Protein 2ZCX (pdb70)

Foldseek 3Di:
DCLVVVLVLLLVLLVVVCVVPHNPDDFLCSSCVSSPHDSVVSCVNPVGVLLSLLVVLLVLLVVLLCQLCVVLVPDAQAAQLVSLLSLLVSLLVDLNNLLSLQCNVVSCVPRDDPVSVVVSVVSNVVSLVSQLVSCCRRQNDDSVLSNVLVNCSSNLSSVLSCLQPVDVVVQVVLVVDPVNVVSHGDRSVVSSVVSSVSSVVRSVD

B-factor: mean 52.49, std 13.86, range [24.4, 94.19]

Secondary structure (DSSP, 8-state):
-TTHHHHHHHHHHHHHHHHHH-STT--HHHHHHHHTS-HHHHHHH-SSHHHHHHHHHHHHHHHHHHHHHHHHTTS-TT-HHHHHHHHHHHHHT-HHHHHHHHHHHHHTTTSS-HHHHHHHHHHHHHHHHHHHHHHHHHH---HHHHHHHHHHHHHHHHHHHHHH-S-HHHHHHHHH-GGGGGGS--HHHHHHHHHHHHHHHHHT-

InterPro domains:
  IPR001647 DNA-binding HTH domain, TetR-type [PF00440] (28-73)
  IPR001647 DNA-binding HTH domain, TetR-type [PR00455] (28-41)
  IPR001647 DNA-binding HTH domain, TetR-type [PR00455] (49-72)
  IPR001647 DNA-binding HTH domain, TetR-type [PS50977] (22-82)
  IPR009057 Homedomain-like superfamily [SSF46689] (16-95)
  IPR041483 Tetracyclin repressor-like, C-terminal domain 34 [PF17929] (78-220)
  IPR050109 HTH-type, TetR-like transcriptional regulator [PTHR30055] (13-222)

CATH classification: 1.10.357.10

Nearest PDB structures (foldseek):
  2zcx-assembly1_A-2  TM=9.896E-01  e=6.117E-28  Streptomyces coelicolor
  5wm9-assembly1_A  TM=6.875E-01  e=8.897E-04  Mycobacterium tuberculosis H37Rv
  3gzi-assembly1_A-2  TM=5.303E-01  e=7.088E-04  Shewanella loihica PV-4
  5d1r-assembly1_B  TM=5.362E-01  e=3.810E-03  Mycobacterium tuberculosis CDC1551
  6mj1-assembly1_A-2  TM=5.082E-01  e=8.251E-03  Bacillus subtilis subsp. subtilis str. 168

Solvent-accessible surface area: 10964 Å² total; per-residue (Å²): 157,85,113,90,102,93,28,102,48,0,5,68,4,0,61,103,15,5,106,127,127,18,1,107,129,5,54,16,74,47,0,4,78,60,38,65,25,150,90,77,33,0,67,205,60,6,72,37,51,24,36,0,0,6,92,6,0,16,50,14,19,116,92,0,0,65,51,0,3,51,128,0,134,149,43,95,43,79,34,27,76,39,1,0,80,17,1,0,34,8,0,14,72,40,60,37,11,0,18,2,19,39,25,10,80,119,4,32,85,193,87,16,50,115,100,28,34,132,66,15,82,101,37,10,110,73,12,20,38,120,0,1,51,20,1,82,126,3,27,66,11,82,118,90,54,0,64,72,1,2,49,47,0,11,75,46,0,0,46,6,56,49,110,15,52,41,21,113,136,45,56,90,81,51,149,78,30,119,208,56,64,174,34,48,9,114,10,73,56,84,0,54,143,54,1,5,48,57,3,114,54,32,51,124,102

Structure (mmCIF, N/CA/C/O backbone):
data_2ZCX
#
_entry.id   2ZCX
#
_cell.length_a   72.068
_cell.length_b   72.068
_cell.length_c   90.424
_cell.angle_alpha   90.00
_cell.angle_beta   90.00
_cell.angle_gamma   90.00
#
_symmetry.space_group_name_H-M   'P 41 21 2'
#
loop_
_entity.id
_entity.type
_entity.pdbx_description
1 polymer 'TetR-family transcriptional regulator'
2 water water
#
loop_
_atom_site.group_PDB
_atom_site.id
_atom_site.type_symbol
_atom_site.label_atom_id
_atom_site.label_alt_id
_atom_site.label_comp_id
_atom_site.label_asym_id
_atom_site.label_entity_id
_atom_site.label_seq_id
_atom_site.pdbx_PDB_ins_code
_atom_site.Cartn_x
_atom_site.Cartn_y
_atom_site.Cartn_z
_atom_site.occupancy
_atom_site.B_iso_or_equiv
_atom_site.auth_seq_id
_atom_site.auth_comp_id
_atom_site.auth_asym_id
_atom_site.auth_atom_id
_atom_site.pdbx_PDB_model_num
ATOM 1 N N . GLN A 1 19 ? 38.471 -9.762 9.929 1.00 93.33 19 GLN A N 1
ATOM 2 C CA . GLN A 1 19 ? 37.442 -8.664 9.876 1.00 93.57 19 GLN A CA 1
ATOM 3 C C . GLN A 1 19 ? 36.460 -8.680 8.735 1.00 93.21 19 GLN A C 1
ATOM 4 O O . GLN A 1 19 ? 36.573 -7.784 7.862 1.00 93.26 19 GLN A O 1
ATOM 10 N N . ALA A 1 20 ? 35.510 -9.611 8.684 1.00 93.21 20 ALA A N 1
ATOM 11 C CA . ALA A 1 20 ? 34.549 -9.566 7.580 1.00 92.60 20 ALA A CA 1
ATOM 12 C C . ALA A 1 20 ? 33.593 -8.429 7.933 1.00 91.49 20 ALA A C 1
ATOM 13 O O . ALA A 1 20 ? 32.561 -8.201 7.291 1.00 91.15 20 ALA A O 1
ATOM 15 N N . LYS A 1 21 ? 33.997 -7.705 8.970 1.00 90.27 21 LYS A N 1
ATOM 16 C CA . LYS A 1 21 ? 33.276 -6.573 9.519 1.00 89.01 21 LYS A CA 1
ATOM 17 C C . LYS A 1 21 ? 33.870 -5.233 9.070 1.00 88.69 21 LYS A C 1
ATOM 18 O O . LYS A 1 21 ? 33.133 -4.292 8.777 1.00 87.93 21 LYS A O 1
ATOM 24 N N . GLN A 1 22 ? 35.198 -5.148 9.028 1.00 88.32 22 GLN A N 1
ATOM 25 C CA . GLN A 1 22 ? 35.861 -3.919 8.605 1.00 88.11 22 GLN A CA 1
ATOM 26 C C . GLN A 1 22 ? 35.865 -3.850 7.080 1.00 87.02 22 GLN A C 1
ATOM 27 O O . GLN A 1 22 ? 35.921 -2.768 6.492 1.00 86.83 22 GLN A O 1
ATOM 33 N N . GLN A 1 23 ? 35.814 -5.017 6.446 1.00 85.47 23 GLN A N 1
ATOM 34 C CA . GLN A 1 23 ? 35.782 -5.099 4.991 1.00 83.89 23 GLN A CA 1
ATOM 35 C C . GLN A 1 23 ? 34.347 -4.876 4.534 1.00 82.02 23 GLN A C 1
ATOM 36 O O . GLN A 1 23 ? 34.109 -4.300 3.477 1.00 81.67 23 GLN A O 1
ATOM 42 N N . ARG A 1 24 ? 33.398 -5.342 5.342 1.00 80.02 24 ARG A N 1
ATOM 43 C CA . ARG A 1 24 ? 31.977 -5.201 5.041 1.00 78.41 24 ARG A CA 1
ATOM 44 C C . ARG A 1 24 ? 31.619 -3.719 5.044 1.00 75.96 24 ARG A C 1
ATOM 45 O O . ARG A 1 24 ? 30.939 -3.226 4.145 1.00 74.43 24 ARG A O 1
ATOM 53 N N . GLU A 1 25 ? 32.086 -3.020 6.073 1.00 73.52 25 GLU A N 1
ATOM 54 C CA . GLU A 1 25 ? 31.828 -1.595 6.219 1.00 71.63 25 GLU A CA 1
ATOM 55 C C . GLU A 1 25 ? 32.482 -0.813 5.083 1.00 69.74 25 GLU A C 1
ATOM 56 O O . GLU A 1 25 ? 31.885 0.100 4.517 1.00 68.43 25 GLU A O 1
ATOM 62 N N . GLU A 1 26 ? 33.713 -1.186 4.753 1.00 68.41 26 GLU A N 1
ATOM 63 C CA . GLU A 1 26 ? 34.464 -0.526 3.693 1.00 67.50 26 GLU A CA 1
ATOM 64 C C . GLU A 1 26 ? 33.840 -0.807 2.329 1.00 64.12 26 GLU A C 1
ATOM 65 O O . GLU A 1 26 ? 33.944 0.000 1.409 1.00 63.31 26 GLU A O 1
ATOM 71 N N . ALA A 1 27 ? 33.184 -1.955 2.209 1.00 60.79 27 ALA A N 1
ATOM 72 C CA . ALA A 1 27 ? 32.544 -2.343 0.964 1.00 57.06 27 ALA A CA 1
ATOM 73 C C . ALA A 1 27 ? 31.235 -1.583 0.789 1.00 55.41 27 ALA A C 1
ATOM 74 O O . ALA A 1 27 ? 30.883 -1.180 -0.320 1.00 53.59 27 ALA A O 1
ATOM 76 N N . ILE A 1 28 ? 30.513 -1.394 1.890 1.00 52.37 28 ILE A N 1
ATOM 77 C CA . ILE A 1 28 ? 29.250 -0.665 1.852 1.00 50.26 28 ILE A CA 1
ATOM 78 C C . ILE A 1 28 ? 29.513 0.790 1.473 1.00 49.00 28 ILE A C 1
ATOM 79 O O . ILE A 1 28 ? 28.737 1.396 0.734 1.00 47.80 28 ILE A O 1
ATOM 84 N N . LEU A 1 29 ? 30.611 1.342 1.985 1.00 48.78 29 LEU A N 1
ATOM 85 C CA . LEU A 1 29 ? 30.975 2.722 1.698 1.00 49.54 29 LEU A CA 1
A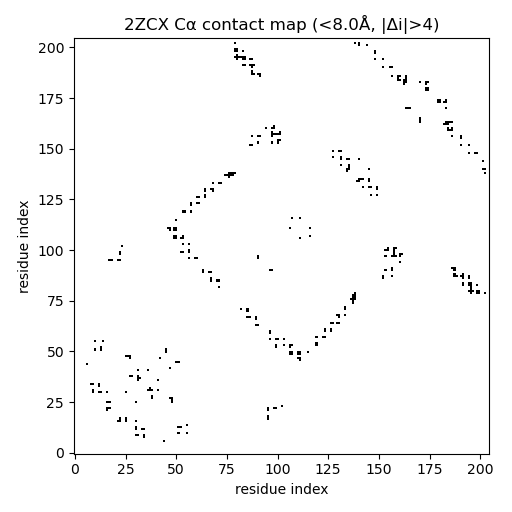TOM 86 C C . LEU A 1 29 ? 31.364 2.904 0.235 1.00 49.68 29 LEU A C 1
ATOM 87 O O . LEU A 1 29 ? 30.958 3.881 -0.399 1.00 48.76 29 LEU A O 1
ATOM 92 N N . ASP A 1 30 ? 32.143 1.972 -0.306 1.00 51.30 30 ASP A N 1
ATOM 93 C CA . ASP A 1 30 ? 32.544 2.069 -1.707 1.00 53.12 30 ASP A CA 1
ATOM 94 C C . ASP A 1 30 ? 31.321 1.998 -2.606 1.00 52.39 30 ASP A C 1
ATOM 95 O O . ASP A 1 30 ? 31.253 2.683 -3.621 1.00 52.91 30 ASP A O 1
ATOM 100 N N . ALA A 1 31 ? 30.354 1.164 -2.235 1.00 52.02 31 ALA A N 1
ATOM 101 C CA . ALA A 1 31 ? 29.127 1.028 -3.015 1.00 50.91 31 ALA A CA 1
ATOM 102 C C . ALA A 1 31 ? 28.381 2.351 -2.972 1.00 50.76 31 ALA A C 1
ATOM 103 O O . ALA A 1 31 ? 27.814 2.793 -3.969 1.00 50.83 31 ALA A O 1
ATOM 105 N N . ALA A 1 32 ? 28.386 2.978 -1.802 1.00 50.45 32 ALA A N 1
ATOM 106 C CA . ALA A 1 32 ? 27.723 4.261 -1.623 1.00 51.05 32 ALA A CA 1
ATOM 107 C C . ALA A 1 32 ? 28.439 5.317 -2.455 1.00 50.93 32 ALA A C 1
ATOM 108 O O . ALA A 1 32 ? 27.805 6.151 -3.108 1.00 50.86 32 ALA A O 1
ATOM 110 N N . ARG A 1 33 ? 29.767 5.277 -2.427 1.00 50.07 33 ARG A N 1
ATOM 111 C CA . ARG A 1 33 ? 30.564 6.231 -3.177 1.00 51.02 33 ARG A CA 1
ATOM 112 C C . ARG A 1 33 ? 30.374 6.109 -4.688 1.00 52.77 33 ARG A C 1
ATOM 113 O O . ARG A 1 33 ? 30.119 7.106 -5.366 1.00 52.12 33 ARG A O 1
ATOM 121 N N . GLU A 1 34 ? 30.489 4.893 -5.215 1.00 53.09 34 GLU A N 1
ATOM 122 C CA . GLU A 1 34 ? 30.344 4.682 -6.649 1.00 55.52 34 GLU A CA 1
ATOM 123 C C . GLU A 1 34 ? 28.930 4.934 -7.135 1.00 54.27 34 GLU A C 1
ATOM 124 O O . GLU A 1 34 ? 28.715 5.248 -8.299 1.00 53.01 34 GLU A O 1
ATOM 130 N N . LEU A 1 35 ? 27.965 4.793 -6.237 1.00 55.29 35 LEU A N 1
ATOM 131 C CA . LEU A 1 35 ? 26.568 5.023 -6.575 1.00 54.90 35 LEU A CA 1
ATOM 132 C C . LEU A 1 35 ? 26.386 6.541 -6.689 1.00 55.10 35 LEU A C 1
ATOM 133 O O . LEU A 1 35 ? 25.645 7.034 -7.541 1.00 53.68 35 LEU A O 1
ATOM 138 N N . GLY A 1 36 ? 27.083 7.272 -5.826 1.00 55.52 36 GLY A N 1
ATOM 139 C CA . GLY A 1 36 ? 27.006 8.720 -5.845 1.00 58.82 36 GLY A CA 1
ATOM 140 C C . GLY A 1 36 ? 27.770 9.298 -7.021 1.00 61.06 36 GLY A C 1
ATOM 141 O O . GLY A 1 36 ? 27.418 10.353 -7.545 1.00 60.09 36 GLY A O 1
ATOM 142 N N . THR A 1 37 ? 28.824 8.599 -7.430 1.00 63.22 37 THR A N 1
ATOM 143 C CA . THR A 1 37 ? 29.654 9.009 -8.558 1.00 65.68 37 THR A CA 1
ATOM 144 C C . THR A 1 37 ? 28.864 8.855 -9.856 1.00 67.41 37 THR A C 1
ATOM 145 O O . THR A 1 37 ? 29.007 9.650 -10.786 1.00 67.75 37 THR A O 1
ATOM 149 N N . GLU A 1 38 ? 28.020 7.831 -9.898 1.00 70.29 38 GLU A N 1
ATOM 150 C CA . GLU A 1 38 ? 27.208 7.534 -11.072 1.00 73.30 38 GLU A CA 1
ATOM 151 C C . GLU A 1 38 ? 26.032 8.496 -11.284 1.00 73.86 38 GLU A C 1
ATOM 152 O O . GLU A 1 38 ? 25.881 9.064 -12.366 1.00 73.11 38 GLU A O 1
ATOM 158 N N . ARG A 1 39 ? 25.213 8.698 -10.252 1.00 75.05 39 ARG A N 1
ATOM 159 C CA . ARG A 1 39 ? 24.033 9.551 -10.391 1.00 76.18 39 ARG A CA 1
ATOM 160 C C . ARG A 1 39 ? 23.866 10.710 -9.404 1.00 75.26 39 ARG A C 1
ATOM 161 O O . ARG A 1 39 ? 22.788 11.298 -9.323 1.00 74.29 39 ARG A O 1
ATOM 169 N N . GLY A 1 40 ?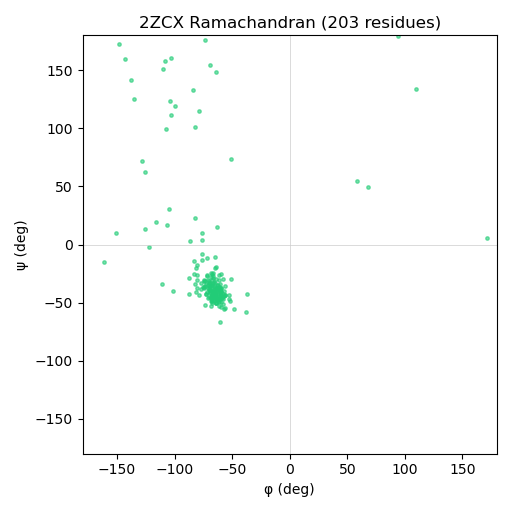 24.913 11.050 -8.66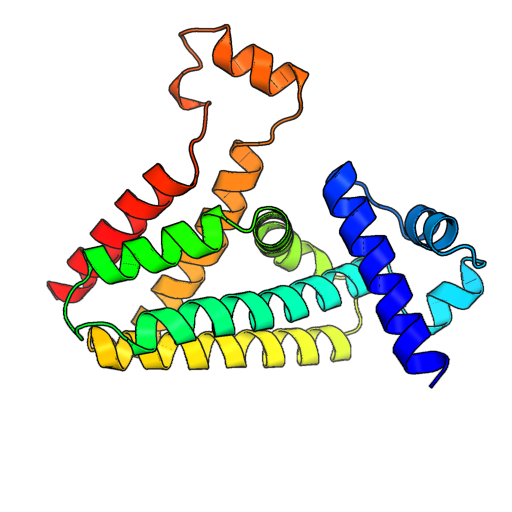3 1.00 75.16 40 GLY A N 1
ATOM 170 C CA . GLY A 1 40 ? 24.788 12.130 -7.699 1.00 76.11 40 GLY A CA 1
ATOM 171 C C . GLY A 1 40 ? 24.447 11.595 -6.317 1.00 76.48 40 GLY A C 1
ATOM 172 O O . GLY A 1 40 ? 24.285 10.388 -6.148 1.00 76.28 40 GLY A O 1
ATOM 173 N N . ILE A 1 41 ? 24.312 12.485 -5.335 1.00 77.25 41 ILE A N 1
ATOM 174 C CA . ILE A 1 41 ? 24.025 12.080 -3.957 1.00 77.77 41 ILE A CA 1
ATOM 175 C C . ILE A 1 41 ? 22.637 12.431 -3.420 1.00 78.70 41 ILE A C 1
ATOM 176 O O . ILE A 1 41 ? 22.070 11.692 -2.616 1.00 79.75 41 ILE A O 1
ATOM 181 N N . ARG A 1 42 ? 22.104 13.564 -3.853 1.00 79.60 42 ARG A N 1
ATOM 182 C CA . ARG A 1 42 ? 20.798 14.037 -3.401 1.00 80.74 42 ARG A CA 1
ATOM 183 C C . ARG A 1 42 ? 19.604 13.149 -3.761 1.00 80.40 42 ARG A C 1
ATOM 184 O O . ARG A 1 42 ? 18.454 13.584 -3.663 1.00 79.98 42 ARG A O 1
ATOM 192 N N . GLU A 1 43 ? 19.869 11.906 -4.156 1.00 79.60 43 GLU A N 1
ATOM 193 C CA . GLU A 1 43 ? 18.797 10.987 -4.529 1.00 79.00 43 GLU A CA 1
ATOM 194 C C . GLU A 1 43 ? 19.138 9.512 -4.284 1.00 77.27 43 GLU A C 1
ATOM 195 O O . GLU A 1 43 ? 18.411 8.625 -4.724 1.00 77.20 43 GLU A O 1
ATOM 201 N N . ILE A 1 44 ? 20.241 9.249 -3.589 1.00 74.87 44 ILE A N 1
ATOM 202 C CA . ILE A 1 44 ? 20.639 7.871 -3.303 1.00 72.21 44 ILE A CA 1
ATOM 203 C C . ILE A 1 44 ? 19.892 7.380 -2.069 1.00 71.14 44 ILE A C 1
ATOM 204 O O . ILE A 1 44 ? 19.821 8.080 -1.058 1.00 70.33 44 ILE A O 1
ATOM 209 N N . THR A 1 45 ? 19.335 6.177 -2.152 1.00 70.28 45 THR A N 1
ATOM 210 C CA . THR A 1 45 ? 18.582 5.621 -1.032 1.00 69.72 45 THR A CA 1
ATOM 211 C C . THR A 1 45 ? 19.330 4.479 -0.340 1.00 68.97 45 THR A C 1
ATOM 212 O O . THR A 1 45 ? 20.208 3.849 -0.929 1.00 68.49 45 THR A O 1
ATOM 216 N N . LEU A 1 46 ? 18.977 4.223 0.916 1.00 68.53 46 LEU A N 1
ATOM 217 C CA . LEU A 1 46 ? 19.607 3.158 1.690 1.00 67.57 46 LEU A CA 1
ATOM 218 C C . LEU A 1 46 ? 19.342 1.817 1.010 1.00 67.21 46 LEU A C 1
ATOM 219 O O . LEU A 1 46 ? 20.151 0.892 1.088 1.00 66.85 46 LEU A O 1
ATOM 224 N N . THR A 1 47 ? 18.201 1.730 0.334 1.00 66.73 47 THR A N 1
ATOM 225 C CA . THR A 1 47 ? 17.807 0.525 -0.383 1.00 66.23 47 THR A CA 1
ATOM 226 C C . THR A 1 47 ? 18.733 0.269 -1.570 1.00 65.73 47 THR A C 1
ATOM 227 O O . THR A 1 47 ? 19.213 -0.847 -1.761 1.00 65.84 47 THR A O 1
ATOM 231 N N . ASP A 1 48 ? 18.976 1.312 -2.362 1.00 64.96 48 ASP A N 1
ATOM 232 C CA . ASP A 1 48 ? 19.845 1.217 -3.534 1.00 64.09 48 ASP A CA 1
ATOM 233 C C . ASP A 1 48 ? 21.241 0.742 -3.142 1.00 61.51 48 ASP A C 1
ATOM 234 O O . ASP A 1 48 ? 21.835 -0.105 -3.810 1.00 60.46 48 ASP A O 1
ATOM 239 N N . ILE A 1 49 ? 21.765 1.302 -2.059 1.00 59.53 49 ILE A N 1
ATOM 240 C CA . ILE A 1 49 ? 23.086 0.928 -1.575 1.00 58.27 49 ILE A CA 1
ATOM 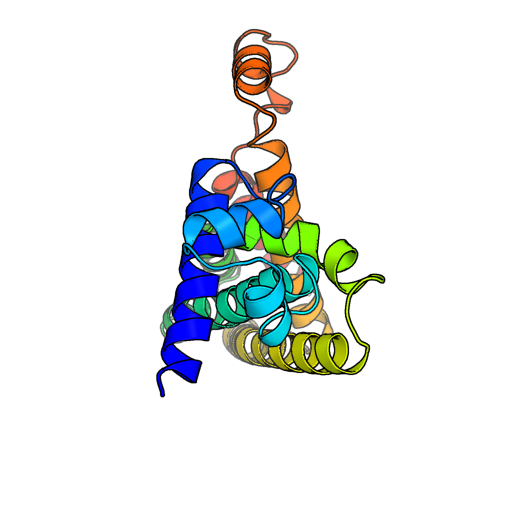241 C C . ILE A 1 49 ? 23.084 -0.554 -1.211 1.00 58.98 49 ILE A C 1
ATOM 242 O O . ILE A 1 49 ? 24.015 -1.291 -1.541 1.00 58.95 49 ILE A O 1
ATOM 247 N N . ALA A 1 50 ? 22.025 -0.980 -0.528 1.00 59.81 50 ALA A N 1
ATOM 248 C CA . ALA A 1 50 ? 21.885 -2.368 -0.109 1.00 60.90 50 ALA A CA 1
ATOM 249 C C . ALA A 1 50 ? 21.850 -3.250 -1.346 1.00 61.38 50 ALA A C 1
ATOM 250 O O . ALA A 1 50 ? 22.536 -4.267 -1.423 1.00 61.44 50 ALA A O 1
ATOM 252 N N . ALA A 1 51 ? 21.041 -2.840 -2.314 1.00 62.90 51 ALA A N 1
ATOM 253 C CA . ALA A 1 51 ? 20.900 -3.569 -3.565 1.00 64.47 51 ALA A CA 1
ATOM 254 C C . ALA A 1 51 ? 22.246 -3.673 -4.279 1.00 65.53 51 ALA A C 1
ATOM 255 O O . ALA A 1 51 ? 22.551 -4.699 -4.889 1.00 65.31 51 ALA A O 1
ATOM 257 N N . THR A 1 52 ? 23.047 -2.611 -4.196 1.00 66.17 52 THR A N 1
ATOM 258 C CA . THR A 1 52 ? 24.356 -2.586 -4.844 1.00 66.57 52 THR A CA 1
ATOM 259 C C . THR A 1 52 ? 25.335 -3.568 -4.199 1.00 67.84 52 THR A C 1
ATOM 260 O O . THR A 1 52 ? 25.994 -4.337 -4.902 1.00 68.07 52 THR A O 1
ATOM 264 N N . VAL A 1 53 ? 25.429 -3.546 -2.869 1.00 68.56 53 VAL A N 1
ATOM 265 C CA . VAL A 1 53 ? 26.336 -4.451 -2.159 1.00 68.68 53 VAL A CA 1
ATOM 266 C C . VAL A 1 53 ? 25.796 -5.876 -2.088 1.00 69.54 53 VAL A C 1
ATOM 267 O O . VAL A 1 53 ? 26.495 -6.789 -1.645 1.00 70.83 53 VAL A O 1
ATOM 271 N N . GLY A 1 54 ? 24.548 -6.062 -2.509 1.00 69.08 54 GLY A N 1
ATOM 272 C CA . GLY A 1 54 ? 23.954 -7.388 -2.502 1.00 68.42 54 GLY A CA 1
ATOM 273 C C . GLY A 1 54 ? 23.681 -8.026 -1.149 1.00 67.47 54 GLY A C 1
ATOM 274 O O . GLY A 1 54 ? 24.054 -9.173 -0.913 1.00 69.14 54 GLY A O 1
ATOM 275 N N . MET A 1 55 ? 23.038 -7.285 -0.256 1.00 65.57 55 MET A N 1
ATOM 276 C CA . MET A 1 55 ? 22.689 -7.805 1.059 1.00 63.29 55 MET A CA 1
ATOM 277 C C . MET A 1 55 ? 21.329 -7.225 1.404 1.00 61.87 55 MET A C 1
ATOM 278 O O . MET A 1 55 ? 20.911 -6.235 0.805 1.00 60.42 55 MET A O 1
ATOM 283 N N . HIS A 1 56 ? 20.621 -7.851 2.337 1.00 59.97 56 HIS A N 1
ATOM 284 C CA . HIS A 1 56 ? 19.310 -7.350 2.716 1.00 57.84 56 HIS A CA 1
ATOM 285 C C . HIS A 1 56 ? 19.462 -6.036 3.459 1.00 55.40 56 HIS A C 1
ATOM 286 O O . HIS A 1 56 ? 20.503 -5.770 4.055 1.00 55.52 56 HIS A O 1
ATOM 293 N N . LYS A 1 57 ? 18.421 -5.215 3.415 1.00 52.87 57 LYS A N 1
ATOM 294 C CA . LYS A 1 57 ? 18.447 -3.915 4.061 1.00 51.61 57 LYS A CA 1
ATOM 295 C C . LYS A 1 57 ? 18.647 -4.034 5.568 1.00 50.34 57 LYS A C 1
ATOM 296 O O . LYS A 1 57 ? 19.337 -3.214 6.177 1.00 49.11 57 LYS A O 1
ATOM 302 N N . SER A 1 58 ? 18.062 -5.068 6.166 1.00 48.83 58 SER A N 1
ATOM 303 C CA . SER A 1 58 ? 18.184 -5.280 7.606 1.00 46.96 58 SER A CA 1
ATOM 304 C C . SER A 1 58 ? 19.643 -5.473 8.030 1.00 45.96 58 SER A C 1
ATOM 305 O O . SER A 1 58 ? 20.068 -4.955 9.062 1.00 45.76 58 SER A O 1
ATOM 308 N N . ALA A 1 59 ? 20.403 -6.215 7.231 1.00 44.62 59 ALA A N 1
ATOM 309 C CA . ALA A 1 59 ? 21.810 -6.465 7.526 1.00 45.23 59 ALA A CA 1
ATOM 310 C C . ALA A 1 59 ? 22.602 -5.171 7.364 1.00 46.30 59 ALA A C 1
ATOM 311 O O . ALA A 1 59 ? 23.520 -4.879 8.144 1.00 46.49 59 ALA A O 1
ATOM 313 N N . LEU A 1 60 ? 22.245 -4.393 6.348 1.00 46.74 60 LEU A N 1
ATOM 314 C CA . LEU A 1 60 ? 22.922 -3.123 6.105 1.00 47.00 60 LEU A CA 1
ATOM 315 C C . LEU A 1 60 ? 22.698 -2.177 7.284 1.00 47.24 60 LEU A C 1
ATOM 316 O O . LEU A 1 60 ? 23.600 -1.428 7.678 1.00 47.62 60 LEU A O 1
ATOM 321 N N . LEU A 1 61 ? 21.493 -2.226 7.845 1.00 47.05 61 LEU A N 1
ATOM 322 C CA . LEU A 1 61 ? 21.133 -1.374 8.969 1.00 47.90 61 LEU A CA 1
ATOM 323 C C . LEU A 1 61 ? 21.947 -1.664 10.226 1.00 47.98 61 LEU A C 1
ATOM 324 O O . LEU A 1 61 ? 22.030 -0.829 11.123 1.00 48.93 61 LEU A O 1
ATOM 329 N N . ARG A 1 62 ? 22.554 -2.839 10.292 1.00 48.53 62 ARG A N 1
ATOM 330 C CA . ARG A 1 62 ? 23.358 -3.181 11.451 1.00 49.75 62 ARG A CA 1
ATOM 331 C C . ARG A 1 62 ? 24.630 -2.342 11.420 1.00 50.78 62 ARG A C 1
ATOM 332 O O . ARG A 1 62 ? 25.173 -1.981 12.465 1.00 51.11 62 ARG A O 1
ATOM 340 N N . TYR A 1 63 ? 25.086 -2.012 10.214 1.00 50.47 63 TYR A N 1
ATOM 341 C CA . TYR A 1 63 ? 26.284 -1.201 10.050 1.00 50.12 63 TYR A CA 1
ATOM 342 C C . TYR A 1 63 ? 25.978 0.296 10.078 1.00 50.22 63 TYR A C 1
ATOM 343 O O . TYR A 1 63 ? 26.697 1.063 10.714 1.00 51.09 63 TYR A O 1
ATOM 352 N N . PHE A 1 64 ? 24.905 0.707 9.404 1.00 50.78 64 PHE A N 1
ATOM 353 C CA . PHE A 1 64 ? 24.528 2.121 9.343 1.00 52.50 64 PHE A CA 1
ATOM 354 C C . PHE A 1 64 ? 23.027 2.342 9.558 1.00 54.44 64 PHE A C 1
ATOM 355 O O . PHE A 1 64 ? 22.196 1.776 8.846 1.00 54.99 64 PHE A O 1
ATOM 363 N N . GLU A 1 65 ? 22.695 3.191 10.526 1.00 56.74 65 GLU A N 1
ATOM 364 C CA . GLU A 1 65 ? 21.306 3.488 10.877 1.00 59.39 65 GLU A CA 1
ATOM 365 C C . GLU A 1 65 ? 20.471 4.099 9.754 1.00 59.00 65 GLU A C 1
ATOM 366 O O . GLU A 1 65 ? 19.299 3.762 9.592 1.00 60.23 65 GLU A O 1
ATOM 372 N N . THR A 1 66 ? 21.065 5.003 8.985 1.00 57.83 66 THR A N 1
ATOM 373 C CA . THR A 1 66 ? 20.347 5.655 7.896 1.00 55.42 66 THR A CA 1
ATOM 374 C C . THR A 1 66 ? 21.305 5.996 6.762 1.00 54.43 66 THR A C 1
ATOM 375 O O . THR A 1 66 ? 22.517 5.845 6.904 1.00 53.29 66 THR A O 1
ATOM 379 N N . ARG A 1 67 ? 20.761 6.450 5.636 1.00 53.39 67 ARG A N 1
ATOM 380 C CA . ARG A 1 67 ? 21.600 6.827 4.506 1.00 54.02 67 ARG A CA 1
ATOM 381 C C . ARG A 1 67 ? 22.396 8.087 4.857 1.00 53.02 67 ARG A C 1
ATOM 382 O O . ARG A 1 67 ? 23.470 8.322 4.306 1.00 51.49 67 ARG A O 1
ATOM 390 N N . GLU A 1 68 ? 21.874 8.883 5.792 1.00 51.54 68 GLU A N 1
ATOM 391 C CA . GLU A 1 68 ? 22.556 10.098 6.233 1.00 49.85 68 GLU A CA 1
ATOM 392 C C . GLU A 1 68 ? 23.814 9.772 7.027 1.00 48.31 68 GLU A C 1
ATOM 393 O O . GLU A 1 68 ? 24.793 10.518 6.980 1.00 46.10 68 GLU A O 1
ATOM 399 N N . GLN A 1 69 ? 23.783 8.665 7.766 1.00 47.07 69 GLN A N 1
ATOM 400 C CA . GLN A 1 69 ? 24.938 8.264 8.549 1.00 46.89 69 GLN A CA 1
ATOM 401 C C . GLN A 1 69 ? 26.008 7.716 7.608 1.00 45.71 69 GLN A C 1
ATOM 402 O O . GLN A 1 69 ? 27.202 7.838 7.872 1.00 44.92 69 GLN A O 1
ATOM 408 N N . ILE A 1 70 ? 25.579 7.110 6.508 1.00 44.05 70 ILE A N 1
ATOM 409 C CA . ILE A 1 70 ? 26.533 6.584 5.540 1.00 44.04 70 ILE A CA 1
ATOM 410 C C . ILE A 1 70 ? 27.268 7.731 4.856 1.00 43.33 70 ILE A C 1
ATOM 411 O O . ILE A 1 70 ? 28.486 7.705 4.704 1.00 43.74 70 ILE A O 1
ATOM 416 N N . PHE A 1 71 ? 26.520 8.743 4.443 1.00 42.77 71 PHE A N 1
ATOM 417 C CA . PHE A 1 71 ? 27.120 9.867 3.761 1.00 42.95 71 PHE A CA 1
ATOM 418 C C . PHE A 1 71 ? 27.923 10.745 4.681 1.00 41.90 71 PHE A C 1
ATOM 419 O O . PHE A 1 71 ? 28.860 11.403 4.249 1.00 40.63 71 PHE A O 1
ATOM 427 N N . LEU A 1 72 ? 27.567 10.749 5.956 1.00 40.75 72 LEU A N 1
ATOM 428 C CA . LEU A 1 72 ? 28.308 11.551 6.899 1.00 41.73 72 LEU A CA 1
ATOM 429 C C . LEU A 1 72 ? 29.685 10.887 7.060 1.00 41.51 72 LEU A C 1
ATOM 430 O O . LEU A 1 72 ? 30.702 11.571 7.160 1.00 42.41 72 LEU A O 1
ATOM 435 N N . LYS A 1 73 ? 29.732 9.558 7.053 1.00 41.25 73 LYS A N 1
ATOM 436 C CA . LYS A 1 73 ? 31.027 8.888 7.192 1.00 42.87 73 LYS A CA 1
ATOM 437 C C . LYS A 1 73 ? 31.887 9.068 5.941 1.00 40.65 73 LYS A C 1
ATOM 438 O O . LYS A 1 73 ? 33.102 9.149 6.027 1.00 41.02 73 LYS A O 1
ATOM 444 N N . ILE A 1 74 ? 31.251 9.134 4.778 1.00 39.02 74 ILE A N 1
ATOM 445 C CA . ILE A 1 74 ? 31.982 9.344 3.539 1.00 38.08 74 ILE A CA 1
ATOM 446 C C . ILE A 1 74 ? 32.428 10.806 3.489 1.00 36.47 74 ILE A C 1
ATOM 447 O O . ILE A 1 74 ? 33.468 11.133 2.920 1.00 35.39 74 ILE A O 1
ATOM 452 N N . THR A 1 75 ? 31.634 11.684 4.091 1.00 35.28 75 THR A N 1
ATOM 453 C CA . THR A 1 75 ? 31.976 13.096 4.112 1.00 34.21 75 THR A CA 1
ATOM 454 C C . THR A 1 75 ? 33.232 13.270 4.960 1.00 35.67 75 THR A C 1
ATOM 455 O O . THR A 1 75 ? 34.124 14.044 4.613 1.00 34.06 75 THR A O 1
ATOM 459 N N . ALA A 1 76 ? 33.301 12.532 6.068 1.00 36.32 76 ALA A N 1
ATOM 460 C CA . ALA A 1 76 ? 34.451 12.605 6.968 1.00 36.30 76 ALA A CA 1
ATOM 461 C C . ALA A 1 76 ? 35.705 12.032 6.291 1.00 36.95 76 ALA A C 1
ATOM 462 O O . ALA A 1 76 ? 36.795 12.574 6.446 1.00 36.35 76 ALA A O 1
ATOM 464 N N . GLU A 1 77 ? 35.553 10.932 5.552 1.00 36.49 77 GLU A N 1
ATOM 465 C CA . GLU A 1 77 ? 36.692 10.350 4.851 1.00 39.76 77 GLU A CA 1
ATOM 466 C C . GLU A 1 77 ? 37.167 11.374 3.821 1.00 39.71 77 GLU A C 1
ATOM 467 O O . GLU A 1 77 ? 38.365 11.502 3.562 1.00 38.48 77 GLU A O 1
ATOM 473 N N . GLY A 1 78 ? 36.208 12.102 3.250 1.00 38.79 78 GLY A N 1
ATOM 474 C CA . GLY A 1 78 ? 36.513 13.129 2.272 1.00 37.91 78 GLY A CA 1
ATOM 475 C C . GLY A 1 78 ? 37.299 14.267 2.902 1.00 38.08 78 GLY A C 1
ATOM 476 O O . GLY A 1 78 ? 38.198 14.825 2.275 1.00 37.88 78 GLY A O 1
ATOM 477 N N . TRP A 1 79 ? 36.957 14.626 4.136 1.00 37.78 79 TRP A N 1
ATOM 478 C CA . TRP A 1 79 ? 37.681 15.683 4.831 1.00 39.14 79 TRP A CA 1
ATOM 479 C C . TRP A 1 79 ? 39.121 15.229 5.076 1.00 38.13 79 TRP A C 1
ATOM 480 O O . TRP A 1 79 ? 40.049 15.998 4.880 1.00 37.93 79 TRP A O 1
ATOM 491 N N . LYS A 1 80 ? 39.307 13.980 5.494 1.00 39.94 80 LYS A N 1
ATOM 492 C CA . LYS A 1 80 ? 40.657 13.474 5.761 1.00 42.63 80 LYS A CA 1
ATOM 493 C C . LYS A 1 80 ? 41.495 13.453 4.484 1.00 42.52 80 LYS A C 1
ATOM 494 O O . LYS A 1 80 ? 42.637 13.910 4.470 1.00 41.81 80 LYS A O 1
ATOM 500 N N . GLU A 1 81 ? 40.915 12.926 3.412 1.00 42.30 81 GLU A N 1
ATOM 501 C CA . GLU A 1 81 ? 41.603 12.825 2.133 1.00 42.53 81 GLU A CA 1
ATOM 502 C C . GLU A 1 81 ? 41.951 14.206 1.581 1.00 42.31 81 GLU A C 1
ATOM 503 O O . GLU A 1 81 ? 43.078 14.437 1.153 1.00 43.00 81 GLU A O 1
ATOM 509 N N . TRP A 1 82 ? 40.995 15.129 1.601 1.00 38.95 82 TRP A N 1
ATOM 510 C CA . TRP A 1 82 ? 41.256 16.473 1.090 1.00 39.35 82 TRP A CA 1
ATOM 511 C C . TRP A 1 82 ? 42.289 17.237 1.929 1.00 39.30 82 TRP A C 1
ATOM 512 O O . TRP A 1 82 ? 43.193 17.873 1.385 1.00 36.40 82 TRP A O 1
ATOM 523 N N . SER A 1 83 ? 42.149 17.170 3.248 1.00 38.54 83 SER A N 1
ATOM 524 C CA . SER A 1 83 ? 43.079 17.848 4.150 1.00 40.01 83 SER A CA 1
ATOM 525 C C . SER A 1 83 ? 44.517 17.365 3.913 1.00 39.17 83 SER A C 1
ATOM 526 O O . SER A 1 83 ? 45.442 18.166 3.818 1.00 39.90 83 SER A O 1
ATOM 529 N N . ALA A 1 84 ? 44.695 16.051 3.824 1.00 40.05 84 ALA A N 1
ATOM 530 C CA . ALA A 1 84 ? 46.014 15.463 3.595 1.00 41.05 84 ALA A CA 1
ATOM 531 C C . ALA A 1 84 ? 46.582 15.922 2.248 1.00 40.75 84 ALA A C 1
ATOM 532 O O . ALA A 1 84 ? 47.778 16.185 2.131 1.00 41.38 84 ALA A O 1
ATOM 534 N N . GLU A 1 85 ? 45.721 16.032 1.241 1.00 40.77 85 GLU A N 1
ATOM 535 C CA . GLU A 1 85 ? 46.154 16.468 -0.086 1.00 42.25 85 GLU A CA 1
ATOM 536 C C . GLU A 1 85 ? 46.578 17.922 -0.021 1.00 44.12 85 GLU A C 1
ATOM 537 O O . GLU A 1 85 ? 47.662 18.302 -0.473 1.00 44.04 85 GLU A O 1
ATOM 543 N N . LEU A 1 86 ? 45.703 18.735 0.555 1.00 42.69 86 LEU A N 1
ATOM 544 C CA . LEU A 1 86 ? 45.945 20.159 0.674 1.00 42.91 86 LEU A CA 1
ATOM 545 C C . LEU A 1 86 ? 47.192 20.483 1.509 1.00 41.16 86 LEU A C 1
ATOM 546 O O . LEU A 1 86 ? 48.012 21.307 1.114 1.00 37.81 86 LEU A O 1
ATOM 551 N N . CYS A 1 87 ? 47.336 19.823 2.653 1.00 42.96 87 CYS A N 1
ATOM 552 C CA . CYS A 1 87 ? 48.478 20.070 3.522 1.00 44.54 87 CYS A CA 1
ATOM 553 C C . CYS A 1 87 ? 49.800 19.573 2.933 1.00 44.40 87 CYS A C 1
ATOM 554 O O . CYS A 1 87 ? 50.836 20.201 3.138 1.00 45.48 87 CYS A O 1
ATOM 557 N N . ALA A 1 88 ? 49.773 18.456 2.211 1.00 42.75 88 ALA A N 1
ATOM 558 C CA . ALA A 1 88 ? 50.995 17.934 1.600 1.00 43.40 88 ALA A CA 1
ATOM 559 C C . ALA A 1 88 ? 51.519 18.956 0.590 1.00 43.63 88 ALA A C 1
ATOM 560 O O . ALA A 1 88 ? 52.724 19.125 0.436 1.00 44.25 88 ALA A O 1
ATOM 562 N N . ARG A 1 89 ? 50.601 19.649 -0.081 1.00 43.31 89 ARG A N 1
ATOM 563 C CA . ARG A 1 89 ? 50.966 20.665 -1.065 1.00 42.44 89 ARG A CA 1
ATOM 564 C C . ARG A 1 89 ? 51.376 21.986 -0.420 1.00 43.95 89 ARG A C 1
ATOM 565 O O . ARG A 1 89 ? 52.358 22.597 -0.837 1.00 44.29 89 ARG A O 1
ATOM 573 N N . LEU A 1 90 ? 50.631 22.432 0.589 1.00 43.84 90 LEU A N 1
ATOM 574 C CA . LEU A 1 90 ? 50.954 23.693 1.253 1.00 46.30 90 LEU A CA 1
ATOM 575 C C . LEU A 1 90 ? 52.274 23.589 2.009 1.00 47.24 90 LEU A C 1
ATOM 576 O O . LEU A 1 90 ? 52.990 24.571 2.174 1.00 46.44 90 LEU A O 1
ATOM 581 N N . ARG A 1 91 ? 52.578 22.378 2.449 1.00 50.66 91 ARG A N 1
ATOM 582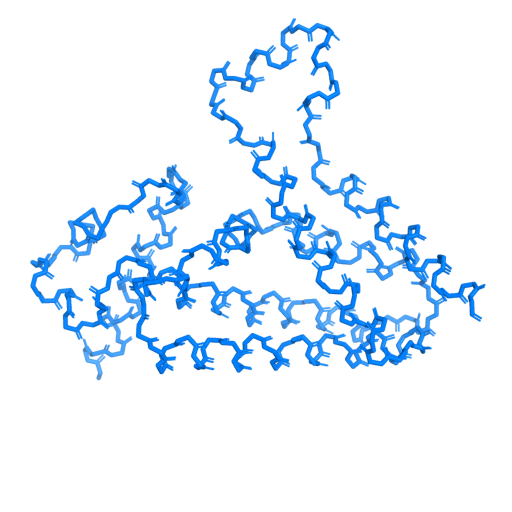 C CA . ARG A 1 91 ? 53.785 22.069 3.199 1.00 55.46 91 ARG A CA 1
ATOM 583 C C . ARG A 1 91 ? 55.067 22.274 2.376 1.00 57.42 91 ARG A C 1
ATOM 584 O O . ARG A 1 91 ? 56.170 22.252 2.920 1.00 57.39 91 ARG A O 1
ATOM 592 N N . GLU A 1 92 ? 54.914 22.487 1.072 1.00 60.18 92 GLU A N 1
ATOM 593 C CA . GLU A 1 92 ? 56.057 22.699 0.179 1.00 62.17 92 GLU A CA 1
ATOM 594 C C . GLU A 1 92 ? 56.006 24.111 -0.422 1.00 64.09 92 GLU A C 1
ATOM 595 O O . GLU A 1 92 ? 56.644 24.378 -1.439 1.00 65.52 92 GLU A O 1
ATOM 601 N N . LEU A 1 93 ? 55.255 25.010 0.208 1.00 64.97 93 LEU A N 1
ATOM 602 C CA . LEU A 1 93 ? 55.089 26.372 -0.302 1.00 65.56 93 LEU A CA 1
ATOM 603 C C . LEU A 1 93 ? 55.872 27.484 0.397 1.00 67.91 93 LEU A C 1
ATOM 604 O O . LEU A 1 93 ? 56.326 27.326 1.533 1.00 67.70 93 LEU A O 1
ATOM 609 N N . PRO A 1 94 ? 56.040 28.633 -0.293 1.00 69.20 94 PRO A N 1
ATOM 610 C CA . PRO A 1 94 ? 56.749 29.823 0.198 1.00 70.06 94 PRO A CA 1
ATOM 611 C C . PRO A 1 94 ? 55.809 30.650 1.078 1.00 70.73 94 PRO A C 1
ATOM 612 O O . PRO A 1 94 ? 54.957 31.390 0.580 1.00 70.64 94 PRO A O 1
ATOM 616 N N . GLY A 1 95 ? 55.982 30.521 2.387 1.00 71.84 95 GLY A N 1
ATOM 617 C CA . GLY A 1 95 ? 55.127 31.216 3.334 1.00 73.09 95 GLY A CA 1
ATOM 618 C C . GLY A 1 95 ? 54.893 32.711 3.215 1.00 73.05 95 GLY A C 1
ATOM 619 O O . GLY A 1 95 ? 55.413 33.469 4.032 1.00 75.23 95 GLY A O 1
ATOM 620 N N . ALA A 1 96 ? 54.100 33.146 2.234 1.00 72.67 96 ALA A N 1
ATOM 621 C CA . ALA A 1 96 ? 53.807 34.574 2.073 1.00 71.15 96 ALA A CA 1
ATOM 622 C C . ALA A 1 96 ? 53.053 34.940 0.798 1.00 69.52 96 ALA A C 1
ATOM 623 O O . ALA A 1 96 ? 52.847 36.125 0.529 1.00 69.85 96 ALA A O 1
ATOM 625 N N . ALA A 1 97 ? 52.642 33.944 0.016 1.00 66.57 97 ALA A N 1
ATOM 626 C CA . ALA A 1 97 ? 51.932 34.214 -1.233 1.00 63.75 97 ALA A CA 1
ATOM 627 C C . ALA A 1 97 ? 50.443 33.879 -1.155 1.00 61.64 97 ALA A C 1
ATOM 628 O O . ALA A 1 97 ? 50.054 32.723 -1.298 1.00 61.18 97 ALA A O 1
ATOM 630 N N . PRO A 1 98 ? 49.591 34.897 -0.939 1.00 59.19 98 PRO A N 1
ATOM 631 C CA . PRO A 1 98 ? 48.138 34.719 -0.839 1.00 57.30 98 PRO A CA 1
ATOM 632 C C . PRO A 1 98 ? 47.525 34.060 -2.072 1.00 56.38 98 PRO A C 1
ATOM 633 O O . PRO A 1 98 ? 46.838 33.045 -1.966 1.00 54.16 98 PRO A O 1
ATOM 637 N N . ASP A 1 99 ? 47.769 34.649 -3.238 1.00 55.58 99 ASP A N 1
ATOM 638 C CA . ASP A 1 99 ? 47.232 34.117 -4.483 1.00 55.58 99 ASP A CA 1
ATOM 639 C C . ASP A 1 99 ? 47.633 32.667 -4.723 1.00 53.40 99 ASP A C 1
ATOM 640 O O . ASP A 1 99 ? 46.847 31.886 -5.252 1.00 53.63 99 ASP A O 1
ATOM 645 N N . ALA A 1 100 ? 48.843 32.302 -4.321 1.00 50.48 100 ALA A N 1
ATOM 646 C CA . ALA A 1 100 ? 49.309 30.937 -4.510 1.00 47.91 100 ALA A CA 1
ATOM 647 C C . ALA A 1 100 ? 48.584 29.973 -3.580 1.00 45.88 100 ALA A C 1
ATOM 648 O O . ALA A 1 100 ? 48.288 28.840 -3.962 1.00 45.44 100 ALA A O 1
ATOM 650 N N . VAL A 1 101 ? 48.312 30.411 -2.355 1.00 44.21 101 VAL A N 1
ATOM 651 C CA . VAL A 1 101 ? 47.613 29.554 -1.403 1.00 42.65 101 VAL A CA 1
A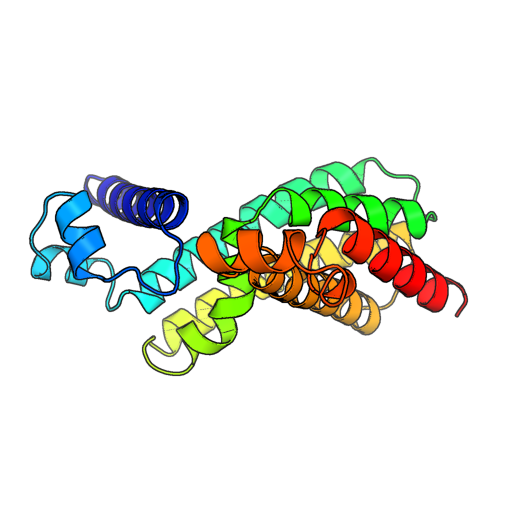TOM 652 C C . VAL A 1 101 ? 46.177 29.366 -1.879 1.00 42.30 101 VAL A C 1
ATOM 653 O O . VAL A 1 101 ? 45.657 28.251 -1.868 1.00 41.99 101 VAL A O 1
ATOM 657 N N . GLY A 1 102 ? 45.547 30.463 -2.297 1.00 39.79 102 GLY A N 1
ATOM 658 C CA . GLY A 1 102 ? 44.184 30.398 -2.782 1.00 42.19 102 GLY A CA 1
ATOM 659 C C . GLY A 1 102 ? 44.067 29.429 -3.944 1.00 43.50 102 GLY A C 1
ATOM 660 O O . GLY A 1 102 ? 43.104 28.663 -4.037 1.00 43.60 102 GLY A O 1
ATOM 661 N N . GLN A 1 103 ? 45.069 29.464 -4.819 1.00 41.63 103 GLN A N 1
ATOM 662 C CA . GLN A 1 103 ? 45.136 28.614 -5.998 1.00 42.36 103 GLN A CA 1
ATOM 663 C C . GLN A 1 103 ? 45.171 27.128 -5.627 1.00 40.59 103 GLN A C 1
ATOM 664 O O . GLN A 1 103 ? 44.573 26.302 -6.310 1.00 39.05 103 GLN A O 1
ATOM 670 N N . VAL A 1 104 ? 45.866 26.783 -4.546 1.00 38.81 104 VAL A N 1
ATOM 671 C CA . VAL A 1 104 ? 45.935 25.384 -4.119 1.00 38.80 104 VAL A CA 1
ATOM 672 C C . VAL A 1 104 ? 44.585 24.915 -3.547 1.00 39.75 104 VAL A C 1
ATOM 673 O O . VAL A 1 104 ? 44.184 23.755 -3.711 1.00 38.48 104 VAL A O 1
ATOM 677 N N . PHE A 1 105 ? 43.890 25.819 -2.868 1.00 39.25 105 PHE A N 1
ATOM 678 C CA . PHE A 1 105 ? 42.588 25.493 -2.296 1.00 39.93 105 PHE A CA 1
ATOM 679 C C . PHE A 1 105 ? 41.587 25.265 -3.421 1.00 39.34 105 PHE A C 1
ATOM 680 O O . PHE A 1 105 ? 40.807 24.317 -3.398 1.00 39.33 105 PHE A O 1
ATOM 688 N N . ALA A 1 106 ? 41.617 26.158 -4.402 1.00 38.33 106 ALA A N 1
ATOM 689 C CA . ALA A 1 106 ? 40.711 26.091 -5.535 1.00 38.48 106 ALA A CA 1
ATOM 690 C C . ALA A 1 106 ? 40.906 24.843 -6.391 1.00 38.56 106 ALA A C 1
ATOM 691 O O . ALA A 1 106 ? 39.937 24.233 -6.838 1.00 37.83 106 ALA A O 1
ATOM 693 N N . ALA A 1 107 ? 42.161 24.468 -6.617 1.00 37.42 107 ALA A N 1
ATOM 694 C CA . ALA A 1 107 ? 42.464 23.309 -7.444 1.00 37.50 107 ALA A CA 1
ATOM 695 C C . ALA A 1 107 ? 42.122 21.987 -6.771 1.00 36.67 107 ALA A C 1
ATOM 696 O O . ALA A 1 107 ? 41.603 21.076 -7.414 1.00 37.93 107 ALA A O 1
ATOM 698 N N . THR A 1 108 ? 42.413 21.866 -5.483 1.00 37.20 108 THR A N 1
ATOM 699 C CA . THR A 1 108 ? 42.116 20.625 -4.792 1.00 34.27 108 THR A CA 1
ATOM 700 C C . THR A 1 108 ? 40.606 20.409 -4.622 1.00 35.98 108 THR A C 1
ATOM 701 O O . THR A 1 108 ? 40.110 19.293 -4.802 1.00 35.51 108 THR A O 1
ATOM 705 N N . LEU A 1 109 ? 39.878 21.474 -4.297 1.00 33.98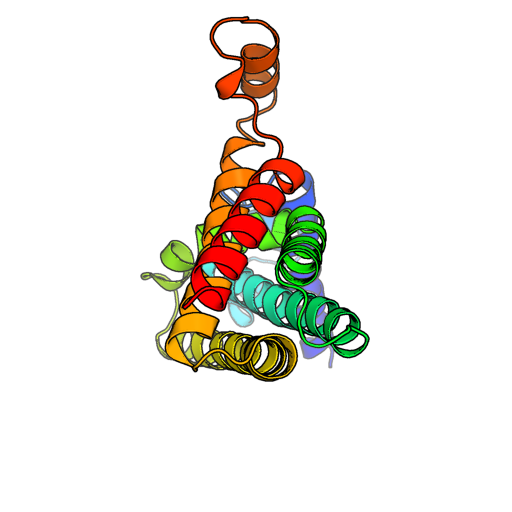 109 LEU A N 1
ATOM 706 C CA . LEU A 1 109 ? 38.430 21.379 -4.124 1.00 35.41 109 LEU A CA 1
ATOM 707 C C . LEU A 1 109 ? 37.723 21.205 -5.465 1.00 35.05 109 LEU A C 1
ATOM 708 O O . LEU A 1 109 ? 36.800 20.411 -5.581 1.00 33.53 109 LEU A O 1
ATOM 713 N N . ALA A 1 110 ? 38.153 21.945 -6.477 1.00 35.97 110 ALA A N 1
ATOM 714 C CA . ALA A 1 110 ? 37.543 21.831 -7.793 1.00 37.65 110 ALA A CA 1
ATOM 715 C C . ALA A 1 110 ? 37.706 20.416 -8.355 1.00 40.10 110 ALA A C 1
ATOM 716 O O . ALA A 1 110 ? 36.899 19.968 -9.168 1.00 42.70 110 ALA A O 1
ATOM 718 N N . ALA A 1 111 ? 38.742 19.711 -7.908 1.00 38.99 111 ALA A N 1
ATOM 719 C CA . ALA A 1 111 ? 39.017 18.358 -8.376 1.00 38.49 111 ALA A CA 1
ATOM 720 C C . ALA A 1 111 ? 38.257 17.307 -7.585 1.00 39.90 111 ALA A C 1
ATOM 721 O O . ALA A 1 111 ? 38.430 16.104 -7.817 1.00 39.44 111 ALA A O 1
ATOM 723 N N . ARG A 1 112 ? 37.416 17.748 -6.652 1.00 37.52 112 ARG A N 1
ATOM 724 C CA . ARG A 1 112 ? 36.662 16.821 -5.817 1.00 36.88 112 ARG A CA 1
ATOM 725 C C . ARG A 1 112 ? 35.164 17.100 -5.786 1.00 36.59 112 ARG A C 1
ATOM 726 O O . ARG A 1 112 ? 34.635 17.562 -4.778 1.00 36.66 112 ARG A O 1
ATOM 734 N N . PRO A 1 113 ? 34.461 16.815 -6.896 1.00 36.72 113 PRO A N 1
ATOM 735 C CA . PRO A 1 113 ? 33.015 17.042 -6.976 1.00 35.70 113 PRO A CA 1
ATOM 736 C C . PRO A 1 113 ? 32.155 16.281 -5.972 1.00 36.03 113 PRO A C 1
ATOM 737 O O . PRO A 1 113 ? 31.212 16.858 -5.422 1.00 36.06 113 PRO A O 1
ATOM 741 N N . LEU A 1 114 ? 32.456 15.006 -5.723 1.00 34.60 114 LEU A N 1
ATOM 742 C CA . LEU A 1 114 ? 31.661 14.251 -4.758 1.00 35.15 114 LEU A CA 1
ATOM 743 C C . LEU A 1 114 ? 31.835 14.846 -3.364 1.00 33.84 114 LEU A C 1
ATOM 744 O O . LEU A 1 114 ? 30.861 15.027 -2.639 1.00 33.65 114 LEU A O 1
ATOM 749 N N . PHE A 1 115 ? 33.079 15.146 -2.995 1.00 33.76 115 PHE A N 1
ATOM 750 C CA . PHE A 1 115 ? 33.362 15.736 -1.692 1.00 32.38 115 PHE A CA 1
ATOM 751 C C . PHE A 1 115 ? 32.654 17.086 -1.574 1.00 33.07 115 PHE A C 1
ATOM 752 O O . PHE A 1 115 ? 32.145 17.427 -0.513 1.00 33.80 115 PHE A O 1
ATOM 760 N N . CYS A 1 116 ? 32.623 17.848 -2.664 1.00 32.90 116 CYS A N 1
ATOM 761 C CA . CYS A 1 116 ? 31.946 19.141 -2.665 1.00 33.83 116 CYS A CA 1
ATOM 762 C C . CYS A 1 116 ? 30.416 18.988 -2.497 1.00 34.23 116 CYS A C 1
ATOM 763 O O . CYS A 1 116 ? 29.812 19.764 -1.760 1.00 32.92 116 CYS A O 1
ATOM 766 N N . ASP A 1 117 ? 29.796 18.001 -3.155 1.00 33.51 117 ASP A N 1
ATOM 767 C CA . ASP A 1 117 ? 28.348 17.768 -2.984 1.00 36.32 117 ASP A CA 1
ATOM 768 C C . ASP A 1 117 ? 28.066 17.449 -1.510 1.00 33.96 117 ASP A C 1
ATOM 769 O O . ASP A 1 117 ? 27.084 17.911 -0.932 1.00 33.03 117 ASP A O 1
ATOM 774 N N . LEU A 1 118 ? 28.935 16.628 -0.926 1.00 33.46 118 LEU A N 1
ATOM 775 C CA . LEU A 1 118 ? 28.827 16.225 0.470 1.00 32.08 118 LEU A CA 1
ATOM 776 C C . LEU A 1 118 ? 29.054 17.400 1.438 1.00 31.70 118 LEU A C 1
ATOM 777 O O . LEU A 1 118 ? 28.452 17.447 2.508 1.00 31.21 118 LEU A O 1
ATOM 782 N N . LEU A 1 119 ? 29.919 18.341 1.074 1.00 31.21 119 LEU A N 1
ATOM 783 C CA . LEU A 1 119 ? 30.156 19.517 1.919 1.00 33.61 119 LEU A CA 1
ATOM 784 C C . LEU A 1 119 ? 28.889 20.397 1.938 1.00 33.98 119 LEU A C 1
ATOM 785 O O . LEU A 1 119 ? 28.558 21.008 2.953 1.00 35.96 119 LEU A O 1
ATOM 790 N N . ALA A 1 120 ? 28.187 20.457 0.811 1.00 31.41 120 ALA A N 1
ATOM 791 C CA . ALA A 1 120 ? 26.965 21.247 0.712 1.00 33.58 120 ALA A CA 1
ATOM 792 C C . ALA A 1 120 ? 25.775 20.534 1.380 1.00 34.69 120 ALA A C 1
ATOM 793 O O . ALA A 1 120 ? 24.888 21.177 1.938 1.00 32.20 120 ALA A O 1
ATOM 795 N N . GLN A 1 121 ? 25.772 19.204 1.316 1.00 34.36 121 GLN A N 1
ATOM 796 C CA . GLN A 1 121 ? 24.698 18.396 1.880 1.00 37.52 121 GLN A CA 1
ATOM 797 C C . GLN A 1 121 ? 24.814 18.101 3.384 1.00 37.39 121 GLN A C 1
ATOM 798 O O . GLN A 1 121 ? 23.814 17.853 4.056 1.00 36.67 121 GLN A O 1
ATOM 804 N N . ALA A 1 122 ? 26.039 18.132 3.898 1.00 38.30 122 ALA A N 1
ATOM 805 C CA . ALA A 1 122 ? 26.338 17.837 5.300 1.00 38.72 122 ALA A CA 1
ATOM 806 C C . ALA A 1 122 ? 25.483 18.531 6.367 1.00 38.92 122 ALA A C 1
ATOM 807 O O . ALA A 1 122 ? 24.901 17.869 7.228 1.00 37.27 122 ALA A O 1
ATOM 809 N N . PRO A 1 123 ? 25.418 19.871 6.345 1.00 39.71 123 PRO A N 1
ATOM 810 C CA . PRO A 1 123 ? 24.613 20.581 7.349 1.00 41.96 123 PRO A CA 1
ATOM 811 C C . PRO A 1 123 ? 23.186 20.040 7.450 1.00 43.28 123 PRO A C 1
ATOM 812 O O . PRO A 1 123 ? 22.569 20.083 8.516 1.00 44.46 123 PRO A O 1
ATOM 816 N N . LEU A 1 124 ? 22.685 19.519 6.335 1.00 45.39 124 LEU A N 1
ATOM 817 C CA . LEU A 1 124 ? 21.341 18.962 6.259 1.00 48.96 124 LEU A CA 1
ATOM 818 C C . LEU A 1 124 ? 21.284 17.477 6.645 1.00 49.23 124 LEU A C 1
ATOM 819 O O . LEU A 1 124 ? 20.256 17.019 7.123 1.00 47.79 124 LEU A O 1
ATOM 824 N N . ASN A 1 125 ? 22.382 16.742 6.427 1.00 51.36 125 ASN A N 1
ATOM 825 C CA . ASN A 1 125 ? 22.485 15.302 6.737 1.00 53.65 125 ASN A CA 1
ATOM 826 C C . ASN A 1 125 ? 22.509 14.992 8.246 1.00 55.22 125 ASN A C 1
ATOM 827 O O . ASN A 1 125 ? 21.841 14.072 8.718 1.00 55.63 125 ASN A O 1
ATOM 832 N N . LEU A 1 126 ? 23.307 15.747 8.989 1.00 56.19 126 LEU A N 1
ATOM 833 C CA . LEU A 1 126 ? 23.422 15.553 10.428 1.00 58.32 126 LEU A CA 1
ATOM 834 C C . LEU A 1 126 ? 22.267 16.228 11.157 1.00 59.00 126 LEU A C 1
ATOM 835 O O . LEU A 1 126 ? 21.938 15.892 12.295 1.00 58.77 126 LEU A O 1
ATOM 840 N N . GLU A 1 127 ? 21.642 17.169 10.465 1.00 61.18 127 GLU A N 1
ATOM 841 C CA . GLU A 1 127 ? 20.528 17.939 10.995 1.00 63.51 127 GLU A CA 1
ATOM 842 C C . GLU A 1 127 ? 19.512 17.213 11.901 1.00 64.25 127 GLU A C 1
ATOM 843 O O . GLU A 1 127 ? 19.105 17.763 12.925 1.00 63.96 127 GLU A O 1
ATOM 849 N N . ARG A 1 128 ? 19.099 15.996 11.561 1.00 63.99 128 ARG A N 1
ATOM 850 C CA . ARG A 1 128 ? 18.122 15.336 12.419 1.00 64.34 128 ARG A CA 1
ATOM 851 C C . ARG A 1 128 ? 17.936 13.824 12.332 1.00 62.02 128 ARG A C 1
ATOM 852 O O . ARG A 1 128 ? 17.330 13.242 13.230 1.00 63.95 128 ARG A O 1
ATOM 860 N N . ASN A 1 129 ? 18.445 13.181 11.281 1.00 60.00 129 ASN A N 1
ATOM 861 C CA . ASN A 1 129 ? 18.299 11.725 11.150 1.00 56.67 129 ASN A CA 1
ATOM 862 C C . ASN A 1 129 ? 19.585 10.955 11.446 1.00 55.00 129 ASN A C 1
ATOM 863 O O . ASN A 1 129 ? 19.839 9.880 10.888 1.00 53.63 129 ASN A O 1
ATOM 868 N N . VAL A 1 130 ? 20.392 11.517 12.337 1.00 51.40 130 VAL A N 1
ATOM 869 C CA . VAL A 1 130 ? 21.648 10.906 12.731 1.00 49.59 130 VAL A CA 1
ATOM 870 C C . VAL A 1 130 ? 21.760 11.076 14.244 1.00 48.44 130 VAL A C 1
ATOM 871 O O . VAL A 1 130 ? 21.364 12.110 14.792 1.00 48.61 130 VAL A O 1
ATOM 875 N N . SER A 1 131 ? 22.284 10.058 14.916 1.00 45.95 131 SER A N 1
ATOM 876 C CA . SER A 1 131 ? 22.422 10.100 16.365 1.00 44.14 131 SER A CA 1
ATOM 877 C C . SER A 1 131 ? 23.373 11.198 16.834 1.00 43.88 131 SER A C 1
ATOM 878 O O . SER A 1 131 ? 24.346 11.548 16.154 1.00 42.75 131 SER A O 1
ATOM 881 N N . VAL A 1 132 ? 23.083 11.736 18.010 1.00 41.91 132 VAL A N 1
ATOM 882 C CA . VAL A 1 132 ? 23.904 12.784 18.587 1.00 43.13 132 VAL A CA 1
ATOM 883 C C . VAL A 1 132 ? 25.374 12.393 18.634 1.00 43.64 132 VAL A C 1
ATOM 884 O O . VAL A 1 132 ? 26.241 13.177 18.264 1.00 43.08 132 VAL A O 1
ATOM 888 N N . GLU A 1 133 ? 25.654 11.179 19.094 1.00 44.72 133 GLU A N 1
ATOM 889 C CA . GLU A 1 133 ? 27.032 10.736 19.202 1.00 45.33 133 GLU A CA 1
ATOM 890 C C . GLU A 1 133 ? 27.758 10.629 17.856 1.00 44.57 133 GLU A C 1
ATOM 891 O O . GLU A 1 133 ? 28.976 10.811 17.795 1.00 43.61 133 GLU A O 1
ATOM 897 N N . SER A 1 134 ? 27.021 10.338 16.786 1.00 42.76 134 SER A N 1
ATOM 898 C CA . SER A 1 134 ? 27.625 10.261 15.460 1.00 42.44 134 SER A CA 1
ATOM 899 C C . SER A 1 134 ? 27.947 11.689 15.027 1.00 41.95 134 SER A C 1
ATOM 900 O O . SER A 1 134 ? 29.011 11.951 14.472 1.00 43.55 134 SER A O 1
ATOM 903 N N . VAL A 1 135 ? 27.025 12.616 15.278 1.00 41.33 135 VAL A N 1
ATOM 904 C CA . VAL A 1 135 ? 27.257 14.013 14.910 1.00 40.01 135 VAL A CA 1
ATOM 905 C C . VAL A 1 135 ? 28.484 14.510 15.664 1.00 40.59 135 VAL A C 1
ATOM 906 O O . VAL A 1 135 ? 29.352 15.159 15.091 1.00 40.60 135 VAL A O 1
ATOM 910 N N . ARG A 1 136 ? 28.552 14.187 16.950 1.00 41.51 136 ARG A N 1
ATOM 911 C CA . ARG A 1 136 ? 29.681 14.580 17.781 1.00 43.70 136 ARG A CA 1
ATOM 912 C C . ARG A 1 136 ? 31.023 14.082 17.229 1.00 42.44 136 ARG A C 1
ATOM 913 O O . ARG A 1 136 ? 31.993 14.832 17.197 1.00 41.64 136 ARG A O 1
ATOM 921 N N . SER A 1 137 ? 31.080 12.823 16.796 1.00 42.99 137 SER A N 1
ATOM 922 C CA . SER A 1 137 ? 32.322 12.265 16.261 1.00 43.80 137 SER A CA 1
ATOM 923 C C . SER A 1 137 ? 32.674 12.934 14.943 1.00 43.42 137 SER A C 1
ATOM 924 O O . SER A 1 137 ? 33.830 13.280 14.689 1.00 42.27 137 SER A O 1
ATOM 927 N N . PHE A 1 138 ? 31.661 13.102 14.101 1.00 42.89 138 PHE A N 1
ATOM 928 C CA . PHE A 1 138 ? 31.832 13.742 12.805 1.00 41.88 138 PHE A CA 1
ATOM 929 C C . PHE A 1 138 ? 32.390 15.162 12.936 1.00 40.92 138 PHE A C 1
ATOM 930 O O . PHE A 1 138 ? 33.371 15.513 12.281 1.00 40.40 138 PHE A O 1
ATOM 938 N N . LYS A 1 139 ? 31.766 15.985 13.775 1.00 40.43 139 LYS A N 1
ATOM 939 C CA . LYS A 1 139 ? 32.232 17.362 13.936 1.00 41.98 139 LYS A CA 1
ATOM 940 C C . LYS A 1 139 ? 33.634 17.406 14.528 1.00 42.75 139 LYS A C 1
ATOM 941 O O . LYS A 1 139 ? 34.433 18.259 14.159 1.00 43.17 139 LYS A O 1
ATOM 947 N N . ILE A 1 140 ? 33.929 16.492 15.447 1.00 43.32 140 ILE A N 1
ATOM 948 C CA . ILE A 1 140 ? 35.252 16.442 16.046 1.00 44.06 140 ILE A CA 1
ATOM 949 C C . ILE A 1 140 ? 36.277 16.106 14.960 1.00 44.23 140 ILE A C 1
ATOM 950 O O . ILE A 1 140 ? 37.288 16.793 14.823 1.00 44.37 140 ILE A O 1
ATOM 955 N N . ALA A 1 141 ? 36.009 15.052 14.191 1.00 42.48 141 ALA A N 1
ATOM 956 C CA . ALA A 1 141 ? 36.910 14.635 13.114 1.00 44.19 141 ALA A CA 1
ATOM 957 C C . ALA A 1 141 ? 37.096 15.772 12.115 1.00 43.47 141 ALA A C 1
ATOM 958 O O . ALA A 1 141 ? 38.210 16.081 11.712 1.00 44.17 141 ALA A O 1
ATOM 960 N N . THR A 1 142 ? 35.990 16.393 11.726 1.00 44.54 142 THR A N 1
ATOM 961 C CA . THR A 1 142 ? 36.011 17.508 10.789 1.00 44.78 142 THR A CA 1
ATOM 962 C C . THR A 1 142 ? 36.830 18.677 11.312 1.00 43.97 142 THR A C 1
ATOM 963 O O . THR A 1 142 ? 37.684 19.209 10.607 1.00 45.60 142 THR A O 1
ATOM 967 N N . LEU A 1 143 ? 36.573 19.076 12.550 1.00 44.22 143 LEU A N 1
ATOM 968 C CA . LEU A 1 143 ? 37.286 20.203 13.138 1.00 44.67 143 LEU A CA 1
ATOM 969 C C . LEU A 1 143 ? 38.789 19.960 13.331 1.00 44.84 143 LEU A C 1
ATOM 970 O O . LEU A 1 143 ? 39.557 20.913 13.466 1.00 44.86 143 LEU A O 1
ATOM 975 N N . ASP A 1 144 ? 39.210 18.695 13.355 1.00 46.36 144 ASP A N 1
ATOM 976 C CA . ASP A 1 144 ? 40.628 18.380 13.485 1.00 46.85 144 ASP A CA 1
ATOM 977 C C . ASP A 1 144 ? 41.330 18.710 12.171 1.00 45.91 144 ASP A C 1
ATOM 978 O O . ASP A 1 144 ? 42.485 19.127 12.171 1.00 44.09 144 ASP A O 1
ATOM 983 N N . GLU A 1 145 ? 40.631 18.520 11.053 1.00 44.74 145 GLU A N 1
ATOM 984 C CA . GLU A 1 145 ? 41.208 18.818 9.742 1.00 43.88 145 GLU A CA 1
ATOM 985 C C . GLU A 1 145 ? 41.242 20.324 9.542 1.00 43.01 145 GLU A C 1
ATOM 986 O O . GLU A 1 145 ? 42.182 20.865 8.963 1.00 45.41 145 GLU A O 1
ATOM 992 N N . VAL A 1 146 ? 40.207 20.999 10.024 1.00 40.99 146 VAL A N 1
ATOM 993 C CA . VAL A 1 146 ? 40.139 22.446 9.941 1.00 41.60 146 VAL A CA 1
ATOM 994 C C . VAL A 1 146 ? 41.354 23.011 10.681 1.00 43.31 146 VAL A C 1
ATOM 995 O O . VAL A 1 146 ? 41.977 23.974 10.231 1.00 41.56 146 VAL A O 1
ATOM 999 N N . GLY A 1 147 ? 41.677 22.397 11.819 1.00 43.09 147 GLY A N 1
ATOM 1000 C CA . GLY A 1 147 ? 42.815 22.826 12.610 1.00 45.38 147 GLY A CA 1
ATOM 1001 C C . GLY A 1 147 ? 44.124 22.554 11.891 1.00 46.17 147 GLY A C 1
ATOM 1002 O O . GLY A 1 147 ? 45.019 23.396 11.871 1.00 47.52 147 GLY A O 1
ATOM 1003 N N . ARG A 1 148 ? 44.229 21.374 11.293 1.00 46.19 148 ARG A N 1
ATOM 1004 C CA . ARG A 1 148 ? 45.422 20.974 10.553 1.00 45.20 148 ARG A CA 1
ATOM 1005 C C . ARG A 1 148 ? 45.656 21.953 9.414 1.00 43.64 148 ARG A C 1
ATOM 1006 O O . ARG A 1 148 ? 46.737 22.522 9.282 1.00 44.32 148 ARG A O 1
ATOM 1014 N N . ILE A 1 149 ? 44.634 22.144 8.589 1.00 42.33 149 ILE A N 1
ATOM 1015 C CA . ILE A 1 149 ? 44.718 23.072 7.469 1.00 41.17 149 ILE A CA 1
ATOM 1016 C C . ILE A 1 149 ? 44.971 24.488 7.977 1.00 41.30 149 ILE A C 1
ATOM 1017 O O . ILE A 1 149 ? 45.724 25.255 7.369 1.00 41.07 149 ILE A O 1
ATOM 1022 N N . GLY A 1 150 ? 44.321 24.832 9.083 1.00 41.07 150 GLY A N 1
ATOM 1023 C CA . GLY A 1 150 ? 44.478 26.158 9.655 1.00 43.18 150 GLY A CA 1
ATOM 1024 C C . GLY A 1 150 ? 45.909 26.449 10.070 1.00 44.29 150 GLY A C 1
ATOM 1025 O O . GLY A 1 150 ? 46.386 27.568 9.911 1.00 45.89 150 GLY A O 1
ATOM 1026 N N . ALA A 1 151 ? 46.593 25.436 10.596 1.00 45.58 151 ALA A N 1
ATOM 1027 C CA . ALA A 1 151 ? 47.976 25.580 11.029 1.00 47.21 151 ALA A CA 1
ATOM 1028 C C . ALA A 1 151 ? 48.874 25.976 9.857 1.00 49.21 151 ALA A C 1
ATOM 1029 O O . ALA A 1 151 ? 49.841 26.720 10.042 1.00 50.57 151 ALA A O 1
ATOM 1031 N N . GLU A 1 152 ? 48.558 25.481 8.658 1.00 48.77 152 GLU A N 1
ATOM 1032 C CA . GLU A 1 152 ? 49.337 25.809 7.461 1.00 49.25 152 GLU A CA 1
ATOM 1033 C C . GLU A 1 152 ? 49.051 27.239 7.024 1.00 48.45 152 GLU A C 1
ATOM 1034 O O . GLU A 1 152 ? 49.936 27.932 6.527 1.00 47.84 152 GLU A O 1
ATOM 1040 N N . LEU A 1 153 ? 47.809 27.681 7.192 1.00 48.82 153 LEU A N 1
ATOM 1041 C CA . LEU A 1 153 ? 47.454 29.047 6.820 1.00 49.25 153 LEU A CA 1
ATOM 1042 C C . LEU A 1 153 ? 48.194 30.017 7.748 1.00 50.38 153 LEU A C 1
ATOM 1043 O O . LEU A 1 153 ? 48.718 31.043 7.306 1.00 49.87 153 LEU A O 1
ATOM 1048 N N . ARG A 1 154 ? 48.246 29.679 9.032 1.00 52.41 154 ARG A N 1
ATOM 1049 C CA . ARG A 1 154 ? 48.931 30.518 10.007 1.00 55.57 154 ARG A CA 1
ATOM 1050 C C . ARG A 1 154 ? 50.410 30.643 9.652 1.00 55.14 154 ARG A C 1
ATOM 1051 O O . ARG A 1 154 ? 50.960 31.744 9.613 1.00 54.17 154 ARG A O 1
ATOM 1059 N N . ARG A 1 155 ? 51.043 29.501 9.393 1.00 54.96 155 ARG A N 1
ATOM 1060 C CA . ARG A 1 155 ? 52.457 29.454 9.041 1.00 54.96 155 ARG A CA 1
ATOM 1061 C C . ARG A 1 155 ? 52.787 30.178 7.739 1.00 55.02 155 ARG A C 1
ATOM 1062 O O . ARG A 1 155 ? 53.737 30.957 7.691 1.00 55.97 155 ARG A O 1
ATOM 1070 N N . LEU A 1 156 ? 52.005 29.931 6.690 1.00 55.30 156 LEU A N 1
ATOM 1071 C CA . LEU A 1 156 ? 52.243 30.556 5.386 1.00 55.02 156 LEU A CA 1
ATOM 1072 C C . LEU A 1 156 ? 51.840 32.020 5.275 1.00 55.56 156 LEU A C 1
ATOM 1073 O O . LEU A 1 156 ? 52.510 32.797 4.598 1.00 56.67 156 LEU A O 1
ATOM 1078 N N . LEU A 1 157 ? 50.747 32.405 5.928 1.00 55.23 157 LEU A N 1
ATOM 1079 C CA . LEU A 1 157 ? 50.266 33.779 5.821 1.00 53.97 157 LEU A CA 1
ATOM 1080 C C . LEU A 1 157 ? 50.142 34.554 7.139 1.00 54.25 157 LEU A C 1
ATOM 1081 O O . LEU A 1 157 ? 49.784 35.730 7.139 1.00 53.34 157 LEU A O 1
ATOM 1086 N N . GLY A 1 158 ? 50.433 33.892 8.253 1.00 54.81 158 GLY A N 1
ATOM 1087 C CA . GLY A 1 158 ? 50.359 34.550 9.545 1.00 56.45 158 GLY A CA 1
ATOM 1088 C C . GLY A 1 158 ? 48.996 35.119 9.894 1.00 57.37 158 GLY A C 1
ATOM 1089 O O . GLY A 1 158 ? 48.863 36.307 10.189 1.00 57.43 158 GLY A O 1
ATOM 1090 N N . VAL A 1 159 ? 47.974 34.270 9.851 1.00 56.82 159 VAL A N 1
ATOM 1091 C CA . VAL A 1 159 ? 46.621 34.693 10.184 1.00 54.80 159 VAL A CA 1
ATOM 1092 C C . VAL A 1 159 ? 46.240 34.049 11.505 1.00 54.68 159 VAL A C 1
ATOM 1093 O O . VAL A 1 159 ? 46.741 32.975 11.841 1.00 54.56 159 VAL A O 1
ATOM 1097 N N . ASP A 1 160 ? 45.367 34.707 12.261 1.00 55.45 160 ASP A N 1
ATOM 1098 C CA . ASP A 1 160 ? 44.930 34.163 13.540 1.00 56.90 160 ASP A CA 1
ATOM 1099 C C . ASP A 1 160 ? 43.981 32.994 13.293 1.00 57.10 160 ASP A C 1
ATOM 1100 O O . ASP A 1 160 ? 43.636 32.695 12.146 1.00 55.84 160 ASP A O 1
ATOM 1105 N N . GLU A 1 161 ? 43.564 32.340 14.373 1.00 57.16 161 GLU A N 1
ATOM 1106 C CA . GLU A 1 161 ? 42.651 31.205 14.295 1.00 57.78 161 GLU A CA 1
ATOM 1107 C C . GLU A 1 161 ? 41.306 31.550 13.653 1.00 56.05 161 GLU A C 1
ATOM 1108 O O . GLU A 1 161 ? 40.778 30.774 12.865 1.00 56.80 161 GLU A O 1
ATOM 1114 N N . THR A 1 162 ? 40.758 32.715 13.982 1.00 54.10 162 THR A N 1
ATOM 1115 C CA . THR A 1 162 ? 39.473 33.143 13.432 1.00 52.05 162 THR A CA 1
ATOM 1116 C C . THR A 1 162 ? 39.502 33.296 11.914 1.00 50.11 162 THR A C 1
ATOM 1117 O O . THR A 1 162 ? 38.602 32.833 11.218 1.00 48.36 162 THR A O 1
ATOM 1121 N N . GLN A 1 163 ? 40.531 33.963 11.411 1.00 47.46 163 GLN A N 1
ATOM 1122 C CA . GLN A 1 163 ? 40.670 34.186 9.983 1.00 47.10 163 GLN A CA 1
ATOM 1123 C C . GLN A 1 163 ? 40.889 32.881 9.231 1.00 45.48 163 GLN A C 1
ATOM 1124 O O . GLN A 1 163 ? 40.394 32.708 8.125 1.00 44.44 163 GLN A O 1
ATOM 1130 N N . ALA A 1 164 ? 41.632 31.964 9.836 1.00 44.37 164 ALA A N 1
ATOM 1131 C CA . ALA A 1 164 ? 41.908 30.680 9.207 1.00 43.81 164 ALA A CA 1
ATOM 1132 C C . ALA A 1 164 ? 40.617 29.886 9.031 1.00 44.58 164 ALA A C 1
ATOM 1133 O O . ALA A 1 164 ? 40.402 29.258 7.992 1.00 44.24 164 ALA A O 1
ATOM 1135 N N . VAL A 1 165 ? 39.762 29.915 10.051 1.00 45.58 165 VAL A N 1
ATOM 1136 C CA . VAL A 1 165 ? 38.487 29.212 10.009 1.00 45.05 165 VAL A CA 1
ATOM 1137 C C . VAL A 1 165 ? 37.562 29.865 8.980 1.00 44.94 165 VAL A C 1
ATOM 1138 O O . VAL A 1 165 ? 36.885 29.175 8.216 1.00 46.46 165 VAL A O 1
ATOM 1142 N N . ASP A 1 166 ? 37.543 31.194 8.954 1.00 42.45 166 ASP A N 1
ATOM 1143 C CA . ASP A 1 166 ? 36.721 31.924 7.995 1.00 41.74 166 ASP A CA 1
ATOM 1144 C C . ASP A 1 166 ? 37.082 31.497 6.571 1.00 42.23 166 ASP A C 1
ATOM 1145 O O . ASP A 1 166 ? 36.212 31.299 5.722 1.00 40.23 166 ASP A O 1
ATOM 1150 N N . VAL A 1 167 ? 38.381 31.384 6.321 1.00 39.14 167 VAL A N 1
ATOM 1151 C CA . VAL A 1 167 ? 38.889 30.995 5.019 1.00 38.94 167 VAL A CA 1
ATOM 1152 C C . VAL A 1 167 ? 38.473 29.569 4.655 1.00 37.97 167 VAL A C 1
ATOM 1153 O O . VAL A 1 167 ? 37.952 29.336 3.574 1.00 40.33 167 VAL A O 1
ATOM 1157 N N . ILE A 1 168 ? 38.708 28.625 5.557 1.00 36.16 168 ILE A N 1
ATOM 1158 C CA . ILE A 1 168 ? 38.354 27.238 5.309 1.00 37.99 168 ILE A CA 1
ATOM 1159 C C . ILE A 1 168 ? 36.843 27.104 5.111 1.00 40.08 168 ILE A C 1
ATOM 1160 O O . ILE A 1 168 ? 36.390 26.491 4.141 1.00 41.46 168 ILE A O 1
ATOM 1165 N N . ALA A 1 169 ? 36.073 27.698 6.022 1.00 38.33 169 ALA A N 1
ATOM 1166 C CA . ALA A 1 169 ? 34.616 27.676 5.949 1.00 38.40 169 ALA A CA 1
ATOM 1167 C C . ALA A 1 169 ? 34.157 28.245 4.617 1.00 38.38 169 ALA A C 1
ATOM 1168 O O . ALA A 1 169 ? 33.266 27.696 3.980 1.00 39.66 169 ALA A O 1
ATOM 1170 N N . THR A 1 170 ? 34.771 29.352 4.204 1.00 38.43 170 THR A N 1
ATOM 1171 C CA . THR A 1 170 ? 34.434 30.001 2.943 1.00 37.68 170 THR A CA 1
ATOM 1172 C C . THR A 1 170 ? 34.757 29.115 1.748 1.00 38.60 170 THR A C 1
ATOM 1173 O O . THR A 1 170 ? 33.949 28.991 0.828 1.00 37.26 170 THR A O 1
ATOM 1177 N N . ALA A 1 171 ? 35.947 28.514 1.758 1.00 38.21 171 ALA A N 1
ATOM 1178 C CA . ALA A 1 171 ? 36.377 27.654 0.660 1.00 38.19 171 ALA A CA 1
ATOM 1179 C C . ALA A 1 171 ? 35.449 26.455 0.485 1.00 37.04 171 ALA A C 1
ATOM 1180 O O . ALA A 1 171 ? 34.953 26.203 -0.606 1.00 36.10 171 ALA A O 1
ATOM 1182 N N . THR A 1 172 ? 35.225 25.719 1.566 1.00 37.36 172 THR A N 1
ATOM 1183 C CA . THR A 1 172 ? 34.362 24.543 1.526 1.00 37.20 172 THR A CA 1
ATOM 1184 C C . THR A 1 172 ? 32.908 24.879 1.173 1.00 37.69 172 THR A C 1
ATOM 1185 O O . THR A 1 172 ? 32.313 24.237 0.317 1.00 36.87 172 THR A O 1
ATOM 1189 N N . SER A 1 173 ? 32.344 25.898 1.814 1.00 36.93 173 SER A N 1
ATOM 1190 C CA . SER A 1 173 ? 30.962 26.291 1.538 1.00 37.69 173 SER A CA 1
ATOM 1191 C C . SER A 1 173 ? 30.808 26.804 0.107 1.00 38.17 173 SER A C 1
ATOM 1192 O O . SER A 1 173 ? 29.828 26.490 -0.581 1.00 37.11 173 SER A O 1
ATOM 1195 N N . LEU A 1 174 ? 31.773 27.598 -0.344 1.00 35.30 174 LEU A N 1
ATOM 1196 C CA . LEU A 1 174 ? 31.710 28.126 -1.693 1.00 34.02 174 LEU A CA 1
ATOM 1197 C C . LEU A 1 174 ? 31.938 27.023 -2.740 1.00 32.95 174 LEU A C 1
ATOM 1198 O O . LEU A 1 174 ? 31.276 27.002 -3.774 1.00 32.13 174 LEU A O 1
ATOM 1203 N N . ALA A 1 175 ? 32.848 26.095 -2.475 1.00 31.24 175 ALA A N 1
ATOM 1204 C CA . ALA A 1 175 ? 33.095 25.020 -3.442 1.00 33.96 175 ALA A CA 1
ATOM 1205 C C . ALA A 1 175 ? 31.846 24.144 -3.557 1.00 34.04 175 ALA A C 1
ATOM 1206 O O . ALA A 1 175 ? 31.464 23.738 -4.648 1.00 35.12 175 ALA A O 1
ATOM 1208 N N . GLY A 1 176 ? 31.215 23.865 -2.420 1.00 35.41 176 GLY A N 1
ATOM 1209 C CA . GLY A 1 176 ? 30.005 23.065 -2.414 1.00 34.82 176 GLY A CA 1
ATOM 1210 C C . GLY A 1 176 ? 28.895 23.700 -3.234 1.00 33.78 176 GLY A C 1
ATOM 1211 O O . GLY A 1 176 ? 28.245 23.026 -4.033 1.00 33.39 176 GLY A O 1
ATOM 1212 N N . ALA A 1 177 ? 28.676 25.000 -3.047 1.00 33.83 177 ALA A N 1
ATOM 1213 C CA . ALA A 1 177 ? 27.629 25.717 -3.769 1.00 33.47 177 ALA A CA 1
ATOM 1214 C C . ALA A 1 177 ? 27.920 25.877 -5.260 1.00 35.82 177 ALA A C 1
ATOM 1215 O O . ALA A 1 177 ? 27.011 25.784 -6.091 1.00 35.87 177 ALA A O 1
ATOM 1217 N N . LEU A 1 178 ? 29.180 26.128 -5.609 1.00 35.86 178 LEU A N 1
ATOM 1218 C CA . LEU A 1 178 ? 29.543 26.277 -7.020 1.00 35.10 178 LEU A CA 1
ATOM 1219 C C . LEU A 1 178 ? 29.361 24.957 -7.771 1.00 34.64 178 LEU A C 1
ATOM 1220 O O . LEU A 1 178 ? 28.882 24.943 -8.905 1.00 35.05 178 LEU A O 1
ATOM 1225 N N . TRP A 1 179 ? 29.741 23.846 -7.148 1.00 33.05 179 TRP A N 1
ATOM 1226 C CA . TRP A 1 179 ? 29.571 22.550 -7.801 1.00 34.93 179 TRP A CA 1
ATOM 1227 C C . TRP A 1 179 ? 28.097 22.187 -7.998 1.00 34.72 179 TRP A C 1
ATOM 1228 O O . TRP A 1 179 ? 27.761 21.519 -8.973 1.00 34.20 179 TRP A O 1
ATOM 1239 N N . GLN A 1 180 ? 27.227 22.622 -7.082 1.00 35.21 180 GLN A N 1
ATOM 1240 C CA . GLN A 1 180 ? 25.785 22.367 -7.216 1.00 34.97 180 GLN A CA 1
ATOM 1241 C C . GLN A 1 180 ? 25.260 23.192 -8.377 1.00 34.82 180 GLN A C 1
ATOM 1242 O O . GLN A 1 180 ? 24.443 22.718 -9.168 1.00 32.73 180 GLN A O 1
ATOM 1248 N N . MET A 1 181 ? 25.721 24.439 -8.464 1.00 36.17 181 MET A N 1
ATOM 1249 C CA . MET A 1 181 ? 25.294 25.337 -9.534 1.00 39.00 181 MET A CA 1
ATOM 1250 C C . MET A 1 181 ? 25.788 24.847 -10.882 1.00 38.22 181 MET A C 1
ATOM 1251 O O . MET A 1 1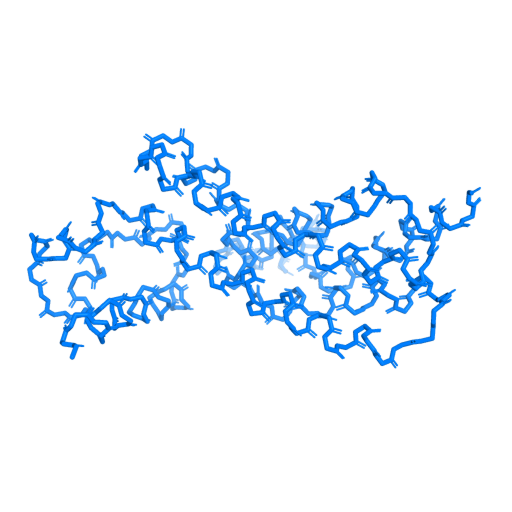81 ? 25.174 25.113 -11.901 1.00 39.72 181 MET A O 1
ATOM 1256 N N . ALA A 1 182 ? 26.901 24.123 -10.869 1.00 40.11 182 ALA A N 1
ATOM 1257 C CA . ALA A 1 182 ? 27.515 23.590 -12.084 1.00 40.40 182 ALA A CA 1
ATOM 1258 C C . ALA A 1 182 ? 26.912 22.274 -12.563 1.00 41.08 182 ALA A C 1
ATOM 1259 O O . ALA A 1 182 ? 27.163 21.846 -13.688 1.00 43.48 182 ALA A O 1
ATOM 1261 N N . THR A 1 183 ? 26.129 21.626 -11.710 1.00 42.15 183 THR A N 1
ATOM 1262 C CA . THR A 1 183 ? 25.519 20.343 -12.064 1.00 42.66 183 THR A CA 1
ATOM 1263 C C . THR A 1 183 ? 23.998 20.383 -11.880 1.00 42.03 183 THR A C 1
ATOM 1264 O O . THR A 1 183 ? 23.441 19.635 -11.092 1.00 43.13 183 THR A O 1
ATOM 1268 N N . PRO A 1 184 ? 23.312 21.258 -12.631 1.00 44.70 184 PRO A N 1
ATOM 1269 C CA . PRO A 1 184 ? 21.859 21.437 -12.575 1.00 45.72 184 PRO A CA 1
ATOM 1270 C C . PRO A 1 184 ? 20.995 20.382 -13.252 1.00 48.18 184 PRO A C 1
ATOM 1271 O O . PRO A 1 184 ? 19.771 20.521 -13.282 1.00 52.57 184 PRO A O 1
ATOM 1275 N N . GLY A 1 185 ? 21.603 19.330 -13.787 1.00 46.33 185 GLY A N 1
ATOM 1276 C CA . GLY A 1 185 ? 20.810 18.329 -14.482 1.00 44.70 185 GLY A CA 1
ATOM 1277 C C . GLY A 1 185 ? 21.137 18.468 -15.958 1.00 43.78 185 GLY A C 1
ATOM 1278 O O . GLY A 1 185 ? 21.164 19.575 -16.480 1.00 43.84 185 GLY A O 1
ATOM 1279 N N . PRO A 1 186 ? 21.387 17.359 -16.659 1.00 43.02 186 PRO A N 1
ATOM 1280 C CA . PRO A 1 186 ? 21.729 17.326 -18.086 1.00 41.85 186 PRO A CA 1
ATOM 1281 C C . PRO A 1 186 ? 20.997 18.318 -18.993 1.00 40.70 186 PRO A C 1
ATOM 1282 O O . PRO A 1 186 ? 21.630 19.137 -19.672 1.00 39.88 186 PRO A O 1
ATOM 1286 N N . HIS A 1 187 ? 19.670 18.246 -19.005 1.00 38.85 187 HIS A N 1
ATOM 1287 C CA . HIS A 1 187 ? 18.876 19.131 -19.849 1.00 37.61 187 HIS A CA 1
ATOM 1288 C C . HIS A 1 187 ? 18.937 20.602 -19.444 1.00 37.44 187 HIS A C 1
ATOM 1289 O O . HIS A 1 187 ? 18.697 21.490 -20.273 1.00 36.95 187 HIS A O 1
ATOM 1296 N N . ILE A 1 188 ? 19.244 20.876 -18.178 1.00 36.26 188 ILE A N 1
ATOM 1297 C CA . ILE A 1 188 ? 19.330 22.267 -17.735 1.00 37.23 188 ILE A CA 1
ATOM 1298 C C . ILE A 1 188 ? 20.684 22.827 -18.154 1.00 37.80 188 ILE A C 1
ATOM 1299 O O . ILE A 1 188 ? 20.795 23.990 -18.539 1.00 36.15 188 ILE A O 1
ATOM 1304 N N . GLN A 1 189 ? 21.714 21.992 -18.076 1.00 40.32 189 GLN A N 1
ATOM 1305 C CA . GLN A 1 189 ? 23.046 22.411 -18.488 1.00 42.82 189 GLN A CA 1
ATOM 1306 C C . GLN A 1 189 ? 23.007 22.784 -19.964 1.00 41.69 189 GLN A C 1
ATOM 1307 O O . GLN A 1 189 ? 23.633 23.749 -20.386 1.00 40.79 189 GLN A O 1
ATOM 1313 N N . THR A 1 190 ? 22.257 22.013 -20.744 1.00 43.38 190 THR A N 1
ATOM 1314 C CA . THR A 1 190 ? 22.123 22.289 -22.168 1.00 43.46 190 THR A CA 1
ATOM 1315 C C . THR A 1 190 ? 21.355 23.590 -22.342 1.00 43.77 190 THR A C 1
ATOM 1316 O O . THR A 1 190 ? 21.632 24.362 -23.256 1.00 43.92 190 THR A O 1
ATOM 1320 N N . LEU A 1 191 ? 20.395 23.831 -21.450 1.00 44.11 191 LEU A N 1
ATOM 1321 C CA . LEU A 1 191 ? 19.595 25.052 -21.488 1.00 45.42 191 LEU A CA 1
ATOM 1322 C C . LEU A 1 191 ? 20.459 26.277 -21.216 1.00 46.75 191 LEU A C 1
ATOM 1323 O O . LEU A 1 191 ? 20.326 27.302 -21.885 1.00 45.80 191 LEU A O 1
ATOM 1328 N N . TYR A 1 192 ? 21.323 26.178 -20.211 1.00 47.75 192 TYR A N 1
ATOM 1329 C CA . TYR A 1 192 ? 22.202 27.290 -19.868 1.00 50.77 192 TYR A CA 1
ATOM 1330 C C . TYR A 1 192 ? 23.089 27.684 -21.046 1.00 53.41 192 TYR A C 1
ATOM 1331 O O . TYR A 1 192 ? 23.248 28.862 -21.348 1.00 54.51 192 TYR A O 1
ATOM 1340 N N . ARG A 1 193 ? 23.659 26.685 -21.709 1.00 56.62 193 ARG A N 1
ATOM 1341 C CA . ARG A 1 193 ? 24.546 26.916 -22.840 1.00 59.98 193 ARG A CA 1
ATOM 1342 C C . ARG A 1 193 ? 23.847 27.401 -24.102 1.00 60.62 193 ARG A C 1
ATOM 1343 O O . ARG A 1 193 ? 24.455 28.080 -24.926 1.00 61.12 193 ARG A O 1
ATOM 1351 N N . SER A 1 194 ? 22.568 27.072 -24.242 1.00 61.80 194 SER A N 1
ATOM 1352 C CA . SER A 1 194 ? 21.805 27.463 -25.423 1.00 62.39 194 SER A CA 1
ATOM 1353 C C . SER A 1 194 ? 21.289 28.902 -25.408 1.00 62.61 194 SER A C 1
ATOM 1354 O O . SER A 1 194 ? 21.151 29.519 -26.462 1.00 63.93 194 SER A O 1
ATOM 1357 N N . ASP A 1 195 ? 20.996 29.435 -24.226 1.00 62.67 195 ASP A N 1
ATOM 1358 C CA . ASP A 1 195 ? 20.473 30.797 -24.120 1.00 61.46 195 ASP A CA 1
ATOM 1359 C C . ASP A 1 195 ? 21.563 31.795 -23.735 1.00 60.98 195 ASP A C 1
ATOM 1360 O O . ASP A 1 195 ? 22.169 31.686 -22.667 1.00 59.94 195 ASP A O 1
ATOM 1365 N N . PRO A 1 196 ? 21.824 32.787 -24.604 1.00 60.70 196 PRO A N 1
ATOM 1366 C CA . PRO A 1 196 ? 22.846 33.812 -24.355 1.00 59.76 196 PRO A CA 1
ATOM 1367 C C . PRO A 1 196 ? 22.568 34.624 -23.087 1.00 58.76 196 PRO A C 1
ATOM 1368 O O . PRO A 1 196 ? 23.484 35.177 -22.477 1.00 58.33 196 PRO A O 1
ATOM 1372 N N . ARG A 1 197 ? 21.298 34.693 -22.699 1.00 58.23 197 ARG A N 1
ATOM 1373 C CA . ARG A 1 197 ? 20.890 35.439 -21.510 1.00 58.03 197 ARG A CA 1
ATOM 1374 C C . ARG A 1 197 ? 21.212 34.706 -20.206 1.00 57.04 197 ARG A C 1
ATOM 1375 O O . ARG A 1 197 ? 21.163 35.300 -19.128 1.00 56.37 197 ARG A O 1
ATOM 1383 N N . LEU A 1 198 ? 21.544 33.421 -20.312 1.00 54.88 198 LEU A N 1
ATOM 1384 C CA . LEU A 1 198 ? 21.844 32.606 -19.142 1.00 53.04 198 LEU A CA 1
ATOM 1385 C C . LEU A 1 198 ? 23.331 32.307 -19.009 1.00 51.96 198 LEU A C 1
ATOM 1386 O O . LEU A 1 198 ? 23.727 31.404 -18.268 1.00 50.22 198 LEU A O 1
ATOM 1391 N N . ALA A 1 199 ? 24.144 33.077 -19.729 1.00 50.62 199 ALA A N 1
ATOM 1392 C CA . ALA A 1 199 ? 25.592 32.910 -19.730 1.00 49.61 199 ALA A CA 1
ATOM 1393 C C . ALA A 1 199 ? 26.187 32.902 -18.333 1.00 49.53 199 ALA A C 1
ATOM 1394 O O . ALA A 1 199 ? 27.063 32.094 -18.029 1.00 48.84 199 ALA A O 1
ATOM 1396 N N . HIS A 1 200 ? 25.721 33.808 -17.484 1.00 50.45 200 HIS A N 1
ATOM 1397 C CA . HIS A 1 200 ? 26.235 33.876 -16.124 1.00 51.80 200 HIS A CA 1
ATOM 1398 C C . HIS A 1 200 ? 25.767 32.711 -15.252 1.00 51.93 200 HIS A C 1
ATOM 1399 O O . HIS A 1 200 ? 26.292 32.505 -14.154 1.00 51.85 200 HIS A O 1
ATOM 1406 N N . ALA A 1 201 ? 24.793 31.946 -15.745 1.00 50.75 201 ALA A N 1
ATOM 1407 C CA . ALA A 1 201 ? 24.284 30.790 -15.004 1.00 49.96 201 ALA A CA 1
ATOM 1408 C C . ALA A 1 201 ? 25.231 29.598 -15.186 1.00 49.10 201 ALA A C 1
ATOM 1409 O O . ALA A 1 201 ? 25.186 28.635 -14.421 1.00 47.78 201 ALA A O 1
ATOM 1411 N N . VAL A 1 202 ? 26.083 29.660 -16.209 1.00 48.95 202 VAL A N 1
ATOM 1412 C CA . VAL A 1 202 ? 27.045 28.585 -16.444 1.00 48.21 202 VAL A CA 1
ATOM 1413 C C . VAL A 1 202 ? 28.187 28.802 -15.458 1.00 50.18 202 VAL A C 1
ATOM 1414 O O . VAL A 1 202 ? 28.909 29.801 -15.528 1.00 50.89 202 VAL A O 1
ATOM 1418 N N . VAL A 1 203 ? 28.345 27.864 -14.535 1.00 49.98 203 VAL A N 1
ATOM 1419 C CA . VAL A 1 203 ? 29.366 27.998 -13.508 1.00 51.61 203 VAL A CA 1
ATOM 1420 C C . VAL A 1 203 ? 30.620 27.157 -13.681 1.00 51.62 203 VAL A C 1
ATOM 1421 O O . VAL A 1 203 ? 30.562 25.936 -13.800 1.00 51.00 203 VAL A O 1
ATOM 1425 N N . GLU A 1 204 ? 31.755 27.848 -13.702 1.00 53.59 204 GLU A N 1
ATOM 1426 C CA . GLU A 1 204 ? 33.065 27.222 -13.786 1.00 53.64 204 GLU A CA 1
ATOM 1427 C C . GLU A 1 204 ? 33.591 27.327 -12.359 1.00 51.57 204 GLU A C 1
ATOM 1428 O O . GLU A 1 204 ? 33.879 28.428 -11.865 1.00 50.94 204 GLU A O 1
ATOM 1434 N N . VAL A 1 205 ? 33.700 26.176 -11.707 1.00 46.67 205 VAL A N 1
ATOM 1435 C CA . VAL A 1 205 ? 34.137 26.098 -10.329 1.00 45.40 205 VAL A CA 1
ATOM 1436 C C . VAL A 1 205 ? 35.527 26.630 -10.000 1.00 45.42 205 VAL A C 1
ATOM 1437 O O . VAL A 1 205 ? 35.658 27.612 -9.273 1.00 46.40 205 VAL A O 1
ATOM 1441 N N . GLU A 1 206 ? 36.560 25.971 -10.510 1.00 45.39 206 GLU A N 1
ATOM 1442 C CA . GLU A 1 206 ? 37.933 26.369 -10.216 1.00 44.79 206 GLU A CA 1
ATOM 1443 C C . GLU A 1 206 ? 38.240 27.842 -10.464 1.00 43.49 206 GLU A C 1
ATOM 1444 O O . GLU A 1 206 ? 38.813 28.504 -9.608 1.00 41.51 206 GLU A O 1
ATOM 1450 N N . PRO A 1 207 ? 37.853 28.377 -11.635 1.00 43.09 207 PRO A N 1
ATOM 1451 C CA . PRO A 1 207 ? 38.121 29.785 -11.930 1.00 42.83 207 PRO A CA 1
ATOM 1452 C C . PRO A 1 207 ? 37.546 30.751 -10.894 1.00 42.50 207 PRO A C 1
ATOM 1453 O O . PRO A 1 207 ? 38.273 31.571 -10.341 1.00 43.19 207 PRO A O 1
ATOM 1457 N N . ARG A 1 208 ? 36.244 30.652 -10.637 1.00 41.90 208 ARG A N 1
ATOM 1458 C CA . ARG A 1 208 ? 35.587 31.535 -9.675 1.00 41.37 208 ARG A CA 1
ATOM 1459 C C . ARG A 1 208 ? 36.152 31.338 -8.277 1.00 40.93 208 ARG A C 1
ATOM 1460 O O . ARG A 1 208 ? 36.436 32.298 -7.557 1.00 41.13 208 ARG A O 1
ATOM 1468 N N . LEU A 1 209 ? 36.316 30.079 -7.901 1.00 39.77 209 LEU A N 1
ATOM 1469 C CA . LEU A 1 209 ? 36.837 29.733 -6.593 1.00 40.40 209 LEU A CA 1
ATOM 1470 C C . LEU A 1 209 ? 38.239 30.309 -6.409 1.00 41.83 209 LEU A C 1
ATOM 1471 O O . LEU A 1 209 ? 38.587 30.774 -5.325 1.00 41.31 209 LEU A O 1
ATOM 1476 N N . ASN A 1 210 ? 39.037 30.291 -7.476 1.00 42.06 210 ASN A N 1
ATOM 1477 C CA . ASN A 1 210 ? 40.397 30.818 -7.415 1.00 42.42 210 ASN A CA 1
ATOM 1478 C C . ASN A 1 210 ? 40.405 32.333 -7.243 1.00 41.62 210 ASN A C 1
ATOM 1479 O O . ASN A 1 210 ? 41.099 32.856 -6.383 1.00 42.88 210 ASN A O 1
ATOM 1484 N N . ARG A 1 211 ? 39.630 33.036 -8.064 1.00 41.90 211 ARG A N 1
ATOM 1485 C CA . ARG A 1 211 ? 39.562 34.492 -7.982 1.00 41.98 211 ARG A CA 1
ATOM 1486 C C . ARG A 1 211 ? 39.108 34.961 -6.597 1.00 41.81 211 ARG A C 1
ATOM 1487 O O . ARG A 1 211 ? 39.657 35.915 -6.042 1.00 40.65 211 ARG A O 1
ATOM 1495 N N . VAL A 1 212 ? 38.102 34.276 -6.051 1.00 40.51 212 VAL A N 1
ATOM 1496 C CA . VAL A 1 212 ? 37.537 34.597 -4.739 1.00 38.58 212 VAL A CA 1
ATOM 1497 C C . VAL A 1 212 ? 38.467 34.346 -3.560 1.00 39.54 212 VAL A C 1
ATOM 1498 O O . VAL A 1 212 ? 38.619 35.202 -2.689 1.00 39.63 212 VAL A O 1
ATOM 1502 N N . LEU A 1 213 ? 39.077 33.169 -3.521 1.00 40.30 213 LEU A N 1
ATOM 1503 C CA . LEU A 1 213 ? 39.968 32.831 -2.419 1.00 40.99 213 LEU A CA 1
ATOM 1504 C C . LEU A 1 213 ? 41.262 33.631 -2.470 1.00 42.21 213 LEU A C 1
ATOM 1505 O O . LEU A 1 213 ? 41.854 33.928 -1.435 1.00 41.42 213 LEU A O 1
ATOM 1510 N N . GLY A 1 214 ? 41.707 33.963 -3.678 1.00 43.41 214 GLY A N 1
ATOM 1511 C CA . GLY A 1 214 ? 42.914 34.755 -3.815 1.00 43.81 214 GLY A CA 1
ATOM 1512 C C . GLY A 1 214 ? 42.631 36.154 -3.297 1.00 43.28 214 GLY A C 1
ATOM 1513 O O . GLY A 1 214 ? 43.344 36.660 -2.433 1.00 42.79 214 GLY A O 1
ATOM 1514 N N . ALA A 1 215 ? 41.576 36.776 -3.818 1.00 43.10 215 ALA A N 1
ATOM 1515 C CA . ALA A 1 215 ? 41.194 38.119 -3.389 1.00 42.97 215 ALA A CA 1
ATOM 1516 C C . ALA A 1 215 ? 40.891 38.156 -1.889 1.00 44.04 215 ALA A C 1
ATOM 1517 O O . ALA A 1 215 ? 41.213 39.135 -1.209 1.00 43.88 215 ALA A O 1
ATOM 1519 N N . LEU A 1 216 ? 40.275 37.096 -1.369 1.00 42.86 216 LEU A N 1
ATOM 1520 C CA . LEU A 1 216 ? 39.958 37.040 0.055 1.00 43.48 216 LEU A CA 1
ATOM 1521 C C . LEU A 1 216 ? 41.230 36.997 0.900 1.00 44.40 216 LEU A C 1
ATOM 1522 O O . LEU A 1 216 ? 41.357 37.730 1.875 1.00 43.51 216 LEU A O 1
ATOM 1527 N N . LEU A 1 217 ? 42.163 36.125 0.529 1.00 46.29 217 LEU A N 1
ATOM 1528 C CA . LEU A 1 217 ? 43.415 35.993 1.266 1.00 48.00 217 LEU A CA 1
ATOM 1529 C C . LEU A 1 217 ? 44.277 37.265 1.204 1.00 49.47 217 LEU A C 1
ATOM 1530 O O . LEU A 1 217 ? 44.980 37.585 2.160 1.00 48.75 217 LEU A O 1
ATOM 1535 N N . ARG A 1 218 ? 44.222 37.987 0.086 1.00 50.79 218 ARG A N 1
ATOM 1536 C CA . ARG A 1 218 ? 44.983 39.228 -0.048 1.00 54.42 218 ARG A CA 1
ATOM 1537 C C . ARG A 1 218 ? 44.352 40.278 0.853 1.00 56.20 218 ARG A C 1
ATOM 1538 O O . ARG A 1 218 ? 45.048 40.997 1.566 1.00 56.33 218 ARG A O 1
ATOM 1546 N N . GLY A 1 219 ? 43.026 40.371 0.797 1.00 57.70 219 GLY A N 1
ATOM 1547 C CA . GLY A 1 219 ? 42.316 41.332 1.618 1.00 59.46 219 GLY A CA 1
ATOM 1548 C C . GLY A 1 219 ? 42.614 41.109 3.086 1.00 61.29 219 GLY A C 1
ATOM 1549 O O . GLY A 1 219 ? 42.596 42.047 3.879 1.00 64.16 219 GLY A O 1
ATOM 1550 N N . ILE A 1 220 ? 42.887 39.863 3.454 1.00 61.73 220 ILE A N 1
ATOM 1551 C CA . ILE A 1 220 ? 43.207 39.536 4.836 1.00 63.00 220 ILE A CA 1
ATOM 1552 C C . ILE A 1 220 ? 44.674 39.845 5.127 1.00 65.69 220 ILE A C 1
ATOM 1553 O O . ILE A 1 220 ? 45.007 40.357 6.195 1.00 66.48 220 ILE A O 1
ATOM 1558 N N . ALA A 1 221 ? 45.542 39.528 4.169 1.00 68.65 221 ALA A N 1
ATOM 1559 C CA . ALA A 1 221 ? 46.979 39.750 4.302 1.00 72.32 221 ALA A CA 1
ATOM 1560 C C . ALA A 1 221 ? 47.322 41.234 4.327 1.00 75.20 221 ALA A C 1
ATOM 1561 O O . ALA A 1 221 ? 48.303 41.641 4.953 1.00 75.91 221 ALA A O 1
ATOM 1563 N N . ASP A 1 222 ? 46.519 42.038 3.638 1.00 77.92 222 ASP A N 1
ATOM 1564 C CA . ASP A 1 222 ? 46.741 43.478 3.595 1.00 80.49 222 ASP A CA 1
ATOM 1565 C C . ASP A 1 222 ? 46.147 44.123 4.845 1.00 81.46 222 ASP A C 1
ATOM 1566 O O . ASP A 1 222 ? 45.836 45.316 4.861 1.00 82.18 222 ASP A O 1
ATOM 1571 N N . GLY A 1 223 ? 45.994 43.320 5.893 1.00 81.85 223 GLY A N 1
ATOM 1572 C CA . GLY A 1 223 ? 45.445 43.812 7.143 1.00 82.71 223 GLY A CA 1
ATOM 1573 C C . GLY A 1 223 ? 46.330 43.453 8.324 1.00 83.22 223 GLY A C 1
ATOM 1574 O O . GLY A 1 223 ? 46.758 44.375 9.051 1.00 83.63 223 GLY A O 1
#

Radius of gyration: 18.67 Å; Cα contacts (8 Å, |Δi|>4): 212; chains: 1; bounding box: 39×53×45 Å

Organism: Streptomyces coelicolor (strain ATCC BAA-471 / A3(2) / M145) (NCBI:txid100226)

Sequence (205 aa):
QAKQQREEAILDAARELGTERGIREITLTDIAATVGMHKSALLRYFETREQIFLKITAEGWKEWSAELCARLRELPGAAPDAVGQVFAATLAARPLFCDLLAQAPLNLERNVSVESVRSFKIATLDEVGRIGAELRRLLGVDETQAVDVIATATSLAGALWQMATPGPHIQTLYRSDPRLAHAVVEVEPRLNRVLGALLRGIADG